Protein AF-A0A7I8VN99-F1 (afdb_monomer)

Organism: NCBI:txid2664684

InterPro domains:
  IPR000904 Sec7 domain [PF01369] (2-142)
  IPR000904 Sec7 domain [PS50190] (4-142)
  IPR000904 Sec7 domain [SM00222] (1-144)
  IPR000904 Sec7 domain [cd00171] (2-144)
  IPR001849 Pleckstrin homology domain [PF00169] (162-279)
  IPR001849 Pleckstrin homology domain [PS50003] (160-280)
  IPR001849 Pleckstrin homology domain [SM00233] (161-282)
  IPR011993 PH-like domain superfamily [G3DSA:2.30.29.30] (159-282)
  IPR023394 Sec7, C-terminal domain superfamily [G3DSA:1.10.1000.11] (35-158)
  IPR035999 Sec7 domain superfamily [SSF48425] (2-150)

Radius of gyration: 20.28 Å; Cα contacts (8 Å, |Δi|>4): 430; chains: 1; bounding box: 57×41×60 Å

Mean predicted aligned error: 14.27 Å

Sequence (297 aa):
MTGGLNKTQIGKYLGENNDYNRQVLRCFIDAQPIQRLNILQALRQFLYSFRIPGESQVIGRIVEMFAKRYNEVNPTALTNDALFMLCFSFIMLNTDLHNPSVKEKMTFGQYKRVVMEMVKKESSLVNVEDSLPFYYETLKNEPLELDSDDADDLNMTFFEAEKEGWMLKQGGNLKTWKRRWFVLANSCLFYFQYSTDKEPKGIIPLGENLSVRQCDASLEKYGQYTFEIYQSHNRSRSIKACKKTSDGSVHIGRHEVYKLCASSEEERDDWMDKISKIIQLVRKDFISALTPQTEVH

Secondary structure (DSSP, 8-state):
--TT--HHHHHHHHT--SHHHHHHHHHHHHTS--TTS-HHHHHHHHHHTSPPPS-HHHHHHHHHHHHHHHHHHS--SS-HHHHHHHHHHHHHHHHHHH-TT--SPPPHHHHHHHHHHHSTT-TTTHHHHHHHHHHHHHHHHS------TTHHHHHHHTT--SEEEEEEEE-SSS--EEEEEEEEETTEEEEESSTT-SS-SEEEE--TTEEEEEPPGGG-TTGGGEEEEEE-SSS-SSB--EEE-TTS-EEE--BSSEEEE-SSHHHHHHHHHHHHHHHHHHHHHHHHHHS------

Solvent-accessible surface area (backbone atoms only — not comparable to full-atom values): 16616 Å² total; per-residue (Å²): 136,67,90,87,65,59,35,59,59,50,16,50,51,49,47,40,88,52,74,66,31,47,52,48,38,50,55,56,56,70,70,48,93,44,64,89,48,56,72,69,59,30,47,49,60,58,45,63,72,32,14,74,52,58,53,53,73,41,43,50,54,56,47,44,53,47,24,44,50,47,40,75,61,44,79,60,78,59,54,49,68,42,42,28,52,52,53,50,49,51,52,55,48,32,35,39,66,65,39,83,85,46,85,75,60,80,47,69,73,54,51,51,55,54,52,53,64,74,40,62,86,46,94,50,51,66,69,53,63,72,44,45,65,58,53,50,55,47,40,70,77,45,66,74,68,56,62,40,104,48,51,72,45,49,63,46,26,81,59,55,52,83,42,70,50,69,32,35,32,52,38,61,90,60,79,48,76,43,72,25,28,34,39,32,38,91,60,26,43,35,31,17,78,44,84,84,55,89,66,62,41,25,43,36,63,45,46,55,52,46,44,68,47,77,49,72,43,90,80,46,101,70,18,81,24,23,31,33,43,35,69,71,71,77,96,68,71,50,49,71,30,42,30,49,48,96,86,69,49,79,42,74,41,72,21,54,52,50,44,36,26,38,88,36,62,70,53,30,50,53,53,49,50,53,54,44,52,47,22,50,50,46,32,50,54,54,51,60,74,68,55,78,82,77,81,80,129

Foldseek 3Di:
DCVPDALAVVQVQCLDDDPVSVVVLLVLLVPQPQAPPDLVRSLLSSLVRHAHDLAQVSNLSSLLSNLVVNCVRPPDLADSQLSSLVSLLLLLLLLQLPPPVNPDHQDLVNSLVSSCLSRVVRPPCPVVSVCSVVSNVCCNVDPRPNDDVPPVSSSVSQQPFPDWDWKWWAAAPHRDIAIWIWTHGDQKIFTPNDPPDPDTQKIARLALQKAKDQDDQVPDPQRPLKMKIAGNDDDDQAGFMWGADPVRDIDTGRHNIIMMGDPDNVRSVSVRVVSRVSSVVNNVVVVVVVDDPPDDD

pLDDT: mean 77.3, std 16.62, range [33.81, 97.06]

Nearest PDB structures (foldseek):
  2r0d-assembly2_B  TM=5.307E-01  e=7.812E-28  Mus musculus
  2r09-assembly2_B  TM=5.407E-01  e=2.035E-27  Mus musculus
  6u3g-assembly1_A  TM=4.959E-01  e=3.284E-27  Homo sapiens
  6bbp-assembly1_A  TM=4.877E-01  e=7.690E-27  Mus musculus
  6bbq-assembly1_A  TM=4.877E-01  e=1.177E-26  Mus musculus

Structure (mmCIF, N/CA/C/O backbone):
data_AF-A0A7I8VN99-F1
#
_entry.id   AF-A0A7I8VN99-F1
#
loop_
_atom_site.group_PDB
_atom_site.id
_atom_site.type_symbol
_atom_site.label_atom_id
_atom_site.label_alt_id
_atom_site.label_comp_id
_atom_site.label_asym_id
_atom_site.label_entity_id
_atom_site.label_seq_id
_atom_site.pdbx_PDB_ins_code
_atom_site.Cartn_x
_atom_site.Cartn_y
_atom_site.Cartn_z
_atom_site.occupancy
_atom_site.B_iso_or_equiv
_atom_site.auth_seq_id
_atom_site.auth_comp_id
_atom_site.auth_asym_id
_atom_site.auth_atom_id
_atom_site.pdbx_PDB_model_num
ATOM 1 N N . MET A 1 1 ? -15.016 -14.259 22.126 1.00 45.38 1 MET A N 1
ATOM 2 C CA . MET A 1 1 ? -14.313 -15.376 22.795 1.00 45.38 1 MET A CA 1
ATOM 3 C C . MET A 1 1 ? -14.218 -16.541 21.820 1.00 45.38 1 MET A C 1
ATOM 5 O O . MET A 1 1 ? -15.213 -17.212 21.607 1.00 45.38 1 MET A O 1
ATOM 9 N N . THR A 1 2 ? -13.059 -16.764 21.202 1.00 52.19 2 THR A N 1
ATOM 10 C CA . THR A 1 2 ? -12.769 -17.936 20.349 1.00 52.19 2 THR A CA 1
ATOM 11 C C . THR A 1 2 ? -12.024 -19.017 21.140 1.00 52.19 2 THR A C 1
ATOM 13 O O . THR A 1 2 ? -11.133 -19.669 20.609 1.00 52.19 2 THR A O 1
ATOM 16 N N . GLY A 1 3 ? -12.333 -19.167 22.436 1.00 51.88 3 GLY A N 1
ATOM 17 C CA . GLY A 1 3 ? -11.555 -19.977 23.381 1.00 51.88 3 GLY A CA 1
ATOM 18 C C . GLY A 1 3 ? -11.397 -21.426 22.917 1.00 51.88 3 GLY A C 1
ATOM 19 O O . GLY A 1 3 ? -12.301 -22.228 23.119 1.00 51.88 3 GLY A O 1
ATOM 20 N N . GLY A 1 4 ? -10.260 -21.733 22.282 1.00 68.19 4 GLY A N 1
ATOM 21 C CA . GLY A 1 4 ? -9.907 -23.054 21.750 1.00 68.19 4 GLY A CA 1
ATOM 22 C C . GLY A 1 4 ? -9.704 -23.139 20.229 1.00 68.19 4 GLY A C 1
ATOM 23 O O . GLY A 1 4 ? -9.200 -24.153 19.756 1.00 68.19 4 GLY A O 1
ATOM 24 N N . LEU A 1 5 ? -10.050 -22.109 19.448 1.00 77.56 5 LEU A N 1
ATOM 25 C CA . LEU A 1 5 ? -9.859 -22.122 17.992 1.00 77.56 5 LEU A CA 1
ATOM 26 C C . LEU A 1 5 ? -8.447 -21.666 17.600 1.00 77.56 5 LEU A C 1
ATOM 28 O O . LEU A 1 5 ? -7.933 -20.665 18.100 1.00 77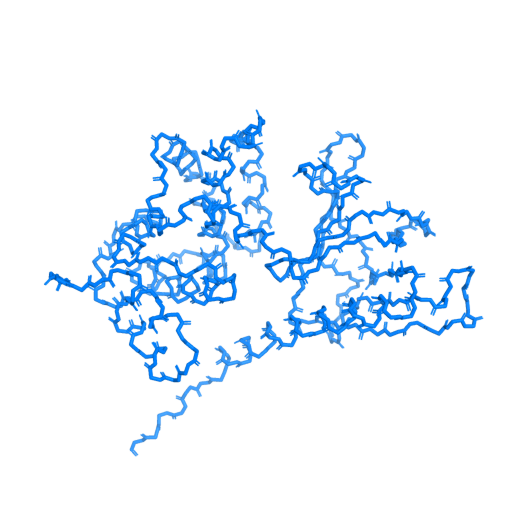.56 5 LEU A O 1
ATOM 32 N N . ASN A 1 6 ? -7.834 -22.388 16.661 1.00 83.31 6 ASN A N 1
ATOM 33 C CA . ASN A 1 6 ? -6.518 -22.053 16.128 1.00 83.31 6 ASN A CA 1
ATOM 34 C C . ASN A 1 6 ? -6.596 -20.748 15.310 1.00 83.31 6 ASN A C 1
ATOM 36 O O . ASN A 1 6 ? -7.252 -20.704 14.267 1.00 83.31 6 ASN A O 1
ATOM 40 N N . LYS A 1 7 ? -5.899 -19.696 15.765 1.00 83.69 7 LYS A N 1
ATOM 41 C CA . LYS A 1 7 ? -5.898 -18.371 15.120 1.00 83.69 7 LYS A CA 1
ATOM 42 C C . LYS A 1 7 ? -5.441 -18.415 13.649 1.00 83.69 7 LYS A C 1
ATOM 44 O O . LYS A 1 7 ? -5.933 -17.610 12.862 1.00 83.69 7 LYS A O 1
ATOM 49 N N . THR A 1 8 ? -4.550 -19.339 13.269 1.00 82.75 8 THR A N 1
ATOM 50 C CA . THR A 1 8 ? -4.079 -19.547 11.884 1.00 82.75 8 THR A CA 1
ATOM 51 C C . THR A 1 8 ? -5.203 -20.049 10.990 1.00 82.75 8 THR A C 1
ATOM 53 O O . THR A 1 8 ? -5.402 -19.541 9.891 1.00 82.75 8 THR A O 1
ATOM 56 N N . GLN A 1 9 ? -5.994 -21.004 11.479 1.00 85.94 9 GLN A N 1
ATOM 57 C CA . GLN A 1 9 ? -7.148 -21.524 10.741 1.00 85.94 9 GLN A CA 1
ATOM 58 C C . GLN A 1 9 ? -8.264 -20.482 10.618 1.00 85.94 9 GLN A C 1
ATOM 60 O O . GLN A 1 9 ? -8.869 -20.369 9.556 1.00 85.94 9 GLN A O 1
ATOM 65 N N . ILE A 1 10 ? -8.486 -19.673 11.664 1.00 89.06 10 ILE A N 1
ATOM 66 C CA . ILE A 1 10 ? -9.404 -18.525 11.589 1.00 89.06 10 ILE A CA 1
ATOM 67 C C . ILE A 1 10 ? -8.951 -17.576 10.475 1.00 89.06 10 ILE A C 1
ATOM 69 O O . ILE A 1 10 ? -9.750 -17.222 9.617 1.00 89.06 10 ILE A O 1
ATOM 73 N N . GLY A 1 11 ? -7.667 -17.215 10.457 1.00 87.25 11 GLY A N 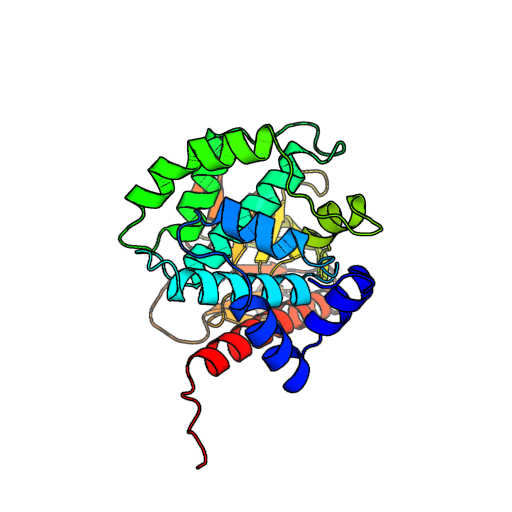1
ATOM 74 C CA . GLY A 1 11 ? -7.079 -16.358 9.433 1.00 87.25 11 GLY A CA 1
ATOM 75 C C . GLY A 1 11 ? -7.279 -16.867 8.015 1.00 87.25 11 GLY A C 1
ATOM 76 O O . GLY A 1 11 ? -7.815 -16.148 7.177 1.00 87.25 11 GLY A O 1
ATOM 77 N N . LYS A 1 12 ? -6.899 -18.126 7.765 1.00 86.75 12 LYS A N 1
ATOM 78 C CA . LYS A 1 12 ? -7.065 -18.778 6.458 1.00 86.75 12 LYS A CA 1
ATOM 79 C C . LYS A 1 12 ? -8.519 -18.759 6.001 1.00 86.75 12 LYS A C 1
ATOM 81 O O . LYS A 1 12 ? -8.793 -18.352 4.880 1.00 86.75 12 LYS A O 1
ATOM 86 N N . TYR A 1 13 ? -9.442 -19.121 6.889 1.00 91.81 13 TYR A N 1
ATOM 87 C CA . TYR A 1 13 ? -10.866 -19.155 6.577 1.00 91.81 13 TYR A CA 1
ATOM 88 C C . TYR A 1 13 ? -11.428 -17.758 6.279 1.00 91.81 13 TYR A C 1
ATOM 90 O O . TYR A 1 13 ? -12.070 -17.546 5.253 1.00 91.81 13 TYR A O 1
ATOM 98 N N . LEU A 1 14 ? -11.148 -16.772 7.134 1.00 90.50 14 LEU A N 1
ATOM 99 C CA . LEU A 1 14 ? -11.543 -15.378 6.902 1.00 90.50 14 LEU A CA 1
ATOM 100 C C . LEU A 1 14 ? -10.910 -14.796 5.626 1.00 90.50 14 LEU A C 1
ATOM 102 O O . LEU A 1 14 ? -11.469 -13.896 5.001 1.00 90.50 14 LEU A O 1
ATOM 106 N N . GLY A 1 15 ? -9.750 -15.325 5.244 1.00 85.06 15 GLY A N 1
ATOM 107 C CA . GLY A 1 15 ? -8.986 -14.968 4.064 1.00 85.06 15 GLY A CA 1
ATOM 108 C C . GLY A 1 15 ? -9.402 -15.664 2.767 1.00 85.06 15 GLY A C 1
ATOM 109 O O . GLY A 1 15 ? -8.753 -15.443 1.750 1.00 85.06 15 GLY A O 1
ATOM 110 N N . GLU A 1 16 ? -10.469 -16.460 2.726 1.00 87.06 16 GLU A N 1
ATOM 111 C CA . GLU A 1 16 ? -10.992 -16.986 1.458 1.00 87.06 16 GLU A CA 1
ATOM 112 C C . GLU A 1 16 ? -11.846 -15.940 0.715 1.00 87.06 16 GLU A C 1
ATOM 114 O O . GLU A 1 16 ? -12.388 -15.008 1.309 1.00 87.06 16 GLU A O 1
ATOM 119 N N . ASN A 1 17 ? -11.968 -16.075 -0.611 1.00 82.69 17 ASN A N 1
ATOM 120 C CA . ASN A 1 17 ? -12.653 -15.085 -1.460 1.00 82.69 17 ASN A CA 1
ATOM 121 C C . ASN A 1 17 ? -14.061 -15.502 -1.924 1.00 82.69 17 ASN A C 1
ATOM 123 O O . ASN A 1 17 ? -14.652 -14.839 -2.776 1.00 82.69 17 ASN A O 1
ATOM 127 N N . ASN A 1 18 ? -14.600 -16.614 -1.423 1.00 91.19 18 ASN A N 1
ATOM 128 C CA . ASN A 1 18 ? -15.971 -16.995 -1.754 1.00 91.19 18 ASN A CA 1
ATOM 129 C C . ASN A 1 18 ? -16.985 -16.117 -0.982 1.00 91.19 18 ASN A C 1
ATOM 131 O O . ASN A 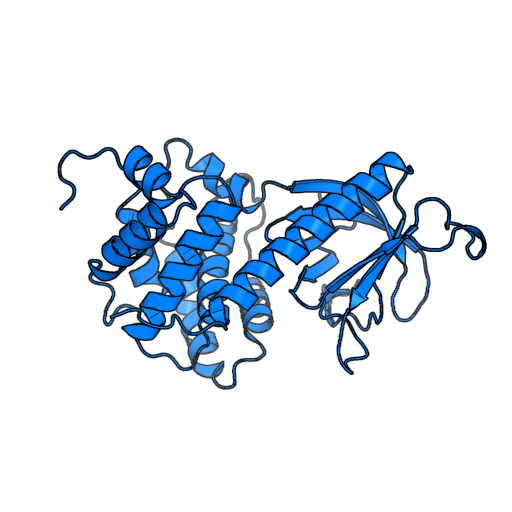1 18 ? -16.649 -15.481 0.020 1.00 91.19 18 ASN A O 1
ATOM 135 N N . ASP A 1 19 ? -18.229 -16.061 -1.460 1.00 90.06 19 ASP A N 1
ATOM 136 C CA . ASP A 1 19 ? -19.261 -15.168 -0.911 1.00 90.06 19 ASP A CA 1
ATOM 137 C C . ASP A 1 19 ? -19.553 -15.414 0.570 1.00 90.06 19 ASP A C 1
ATOM 139 O O . ASP A 1 19 ? -19.700 -14.462 1.341 1.00 90.06 19 ASP A O 1
ATOM 143 N N . TYR A 1 20 ? -19.578 -16.683 0.980 1.00 93.44 20 TYR A N 1
ATOM 144 C CA . TYR A 1 20 ? -19.862 -17.061 2.357 1.00 93.44 20 TYR A CA 1
ATOM 145 C C . TYR A 1 20 ? -18.753 -16.592 3.303 1.00 93.44 20 TYR A C 1
ATOM 147 O O . TYR A 1 20 ? -19.031 -15.929 4.300 1.00 93.44 20 TYR A O 1
ATOM 155 N N . ASN A 1 21 ? -17.486 -16.836 2.963 1.00 92.69 21 ASN A N 1
ATOM 156 C CA . ASN A 1 21 ? -16.346 -16.418 3.779 1.00 92.69 21 ASN A CA 1
ATOM 157 C C . ASN A 1 21 ? -16.244 -14.890 3.882 1.00 92.69 21 ASN A C 1
ATOM 159 O O . ASN A 1 21 ? -15.965 -14.369 4.963 1.00 92.69 21 ASN A O 1
ATOM 163 N N . ARG A 1 22 ? -16.568 -14.154 2.810 1.00 87.94 22 ARG A N 1
ATOM 164 C CA . ARG A 1 22 ? -16.672 -12.684 2.859 1.00 87.94 22 ARG A CA 1
ATOM 165 C C . ARG A 1 22 ? -17.774 -12.216 3.810 1.00 87.94 22 ARG A C 1
ATOM 167 O O . ARG A 1 22 ? -17.569 -11.266 4.565 1.00 87.94 22 ARG A O 1
ATOM 174 N N . GLN A 1 23 ? -18.924 -12.887 3.818 1.00 92.69 23 GLN A N 1
ATOM 175 C CA . GLN A 1 23 ? -19.997 -12.587 4.766 1.00 92.69 23 GLN A CA 1
ATOM 176 C C . GLN A 1 23 ? -19.580 -12.897 6.209 1.00 92.69 23 GLN A C 1
ATOM 178 O O . GLN A 1 23 ? -19.819 -12.081 7.100 1.00 92.69 23 GLN A O 1
ATOM 183 N N . VAL A 1 24 ? -18.892 -14.019 6.440 1.00 94.75 24 VAL A N 1
ATOM 184 C CA . VAL A 1 24 ? -18.353 -14.369 7.761 1.00 94.75 24 VAL A CA 1
ATOM 185 C C . VAL A 1 24 ? -17.328 -13.333 8.224 1.00 94.75 24 VAL A C 1
ATOM 187 O O . VAL A 1 24 ? -17.416 -12.885 9.363 1.00 94.75 24 VAL A O 1
ATOM 190 N N . LEU A 1 25 ? -16.410 -12.891 7.357 1.00 92.62 25 LEU A N 1
ATOM 191 C CA . LEU A 1 25 ? -15.452 -11.825 7.670 1.00 92.62 25 LEU A CA 1
ATOM 192 C C . LEU A 1 25 ? -16.157 -10.524 8.053 1.00 92.62 25 LEU A C 1
ATOM 194 O O . LEU A 1 25 ? -15.776 -9.891 9.037 1.00 92.62 25 LEU A O 1
ATOM 198 N N . ARG A 1 26 ? -17.229 -10.157 7.344 1.00 90.88 26 ARG A N 1
ATOM 199 C CA . ARG A 1 26 ? -18.043 -8.991 7.702 1.00 90.88 26 ARG A CA 1
ATOM 200 C C . ARG A 1 26 ? -18.641 -9.133 9.103 1.00 90.88 26 ARG A C 1
ATOM 202 O O . ARG A 1 26 ? -18.407 -8.270 9.941 1.00 90.88 26 ARG A O 1
ATOM 209 N N . CYS A 1 27 ? -19.330 -10.239 9.388 1.00 93.44 27 CYS A N 1
ATOM 210 C CA . CYS A 1 27 ? -19.911 -10.485 10.711 1.00 93.44 27 CYS A CA 1
ATOM 211 C C . CYS A 1 27 ? -18.845 -10.557 11.819 1.00 93.44 27 CYS A C 1
ATOM 213 O O . CYS A 1 27 ? -19.072 -10.098 12.938 1.00 93.44 27 CYS A O 1
ATOM 215 N N . PHE A 1 28 ? -17.672 -11.114 11.512 1.00 93.56 28 PHE A N 1
ATOM 216 C CA . PHE A 1 28 ? -16.546 -11.196 12.436 1.00 93.56 28 PHE A CA 1
ATOM 217 C C . PHE A 1 28 ? -16.015 -9.809 12.807 1.00 93.56 28 PHE A C 1
ATOM 219 O O . PHE A 1 28 ? -15.766 -9.550 13.985 1.00 93.56 28 PHE A O 1
ATOM 226 N N . ILE A 1 29 ? -15.870 -8.925 11.815 1.00 92.88 29 ILE A N 1
ATOM 227 C CA . ILE A 1 29 ? -15.483 -7.522 11.986 1.00 92.88 29 ILE A CA 1
ATOM 228 C C . ILE A 1 29 ? -16.568 -6.746 12.755 1.00 92.88 29 ILE A C 1
ATOM 230 O O . ILE A 1 29 ? -16.246 -5.979 13.663 1.00 92.88 29 ILE A O 1
ATOM 234 N N . ASP A 1 30 ? -17.848 -6.973 12.450 1.00 92.00 30 ASP A N 1
ATOM 235 C CA . ASP A 1 30 ? -18.979 -6.311 13.115 1.00 92.00 30 ASP A CA 1
ATOM 236 C C . ASP A 1 30 ? -19.047 -6.604 14.618 1.00 92.00 30 ASP A C 1
ATOM 238 O O . ASP A 1 30 ? -19.475 -5.745 15.391 1.00 92.00 30 ASP A O 1
ATOM 242 N N . ALA A 1 31 ? -18.593 -7.790 15.028 1.00 92.44 31 ALA A N 1
ATOM 243 C CA . ALA A 1 31 ? -18.538 -8.216 16.422 1.00 92.44 31 ALA A CA 1
ATOM 244 C C . ALA A 1 31 ? -17.347 -7.633 17.209 1.00 92.44 31 ALA A C 1
ATOM 246 O O . ALA A 1 31 ? -17.265 -7.836 18.424 1.00 92.44 31 ALA A O 1
ATOM 247 N N . GLN A 1 32 ? -16.412 -6.932 16.556 1.00 90.38 32 GLN A N 1
ATOM 248 C CA . GLN A 1 32 ? -15.242 -6.369 17.229 1.00 90.38 32 GLN A CA 1
ATOM 249 C C . GLN A 1 32 ? -15.591 -5.066 17.964 1.00 90.38 32 GLN A C 1
ATOM 251 O O . GLN A 1 32 ? -16.172 -4.157 17.364 1.00 90.38 32 GLN A O 1
ATOM 256 N N . PRO A 1 33 ? -15.186 -4.898 19.238 1.00 92.56 33 PRO A N 1
ATOM 257 C CA . PRO A 1 33 ? -15.451 -3.672 19.986 1.00 92.56 33 PRO A CA 1
ATOM 258 C C . PRO A 1 33 ? -14.460 -2.557 19.610 1.00 92.56 33 PRO A C 1
ATOM 260 O O . PRO A 1 33 ? -13.602 -2.187 20.403 1.00 92.56 33 PRO A O 1
ATOM 263 N N . ILE A 1 34 ? -14.554 -2.040 18.381 1.00 93.56 34 ILE A N 1
ATOM 264 C CA . ILE A 1 34 ? -13.628 -1.032 17.817 1.00 93.56 34 ILE A CA 1
ATOM 265 C C . ILE A 1 34 ? -14.168 0.408 17.844 1.00 93.56 34 ILE A C 1
ATOM 267 O O . ILE A 1 34 ? -13.529 1.333 17.340 1.00 93.56 34 ILE A O 1
ATOM 271 N N . GLN A 1 35 ? -15.359 0.612 18.405 1.00 93.06 35 GLN A N 1
ATOM 272 C CA . GLN A 1 35 ? -15.967 1.933 18.564 1.00 93.06 35 GLN A CA 1
ATOM 273 C C . GLN A 1 35 ? -15.174 2.795 19.550 1.00 93.06 35 GLN A C 1
ATOM 275 O O . GLN A 1 35 ? -14.730 2.312 20.589 1.00 93.06 35 GLN A O 1
ATOM 280 N N . ARG A 1 36 ? -15.063 4.093 19.251 1.00 89.75 36 ARG A N 1
ATOM 281 C CA . ARG A 1 36 ? -14.354 5.125 20.032 1.00 89.75 36 ARG A CA 1
ATOM 282 C C . ARG A 1 36 ? -12.846 4.905 20.183 1.00 89.75 36 ARG A C 1
ATOM 284 O O . ARG A 1 36 ? -12.194 5.682 20.876 1.00 89.75 36 ARG A O 1
ATOM 291 N N . LEU A 1 37 ? -12.294 3.882 19.541 1.00 93.44 37 LEU A N 1
ATOM 292 C CA . LEU A 1 37 ? -10.855 3.686 19.431 1.00 93.44 37 LEU A CA 1
ATOM 293 C C . LEU A 1 37 ? -10.319 4.521 18.274 1.00 93.44 37 LEU A C 1
ATOM 295 O O . LEU A 1 37 ? -11.009 4.710 17.272 1.00 93.44 37 LEU A O 1
ATOM 299 N N . ASN A 1 38 ? -9.071 4.978 18.379 1.00 93.31 38 ASN A N 1
ATOM 300 C CA . ASN A 1 38 ? -8.394 5.480 17.188 1.00 93.31 38 ASN A CA 1
ATOM 301 C C . ASN A 1 38 ? -8.068 4.318 16.233 1.00 93.31 38 ASN A C 1
ATOM 303 O O . ASN A 1 38 ? -8.006 3.158 16.643 1.00 93.31 38 ASN A O 1
ATOM 307 N N . ILE A 1 39 ? -7.832 4.628 14.959 1.00 94.38 39 ILE A N 1
ATOM 308 C CA . ILE A 1 39 ? -7.674 3.615 13.909 1.00 94.38 39 ILE A CA 1
ATOM 309 C C . ILE A 1 39 ? -6.531 2.632 14.183 1.00 94.38 39 ILE A C 1
ATOM 311 O O . ILE A 1 39 ? -6.684 1.445 13.913 1.00 94.38 39 ILE A O 1
ATOM 315 N N . LEU A 1 40 ? -5.425 3.082 14.784 1.00 94.19 40 LEU A N 1
ATOM 316 C CA . LEU A 1 40 ? -4.307 2.208 15.135 1.00 94.19 40 LEU A CA 1
ATOM 317 C C . LEU A 1 40 ? -4.689 1.235 16.263 1.00 94.19 40 LEU A C 1
ATOM 319 O O . LEU A 1 40 ? -4.393 0.046 16.177 1.00 94.19 40 LEU A O 1
ATOM 323 N N . GLN A 1 41 ? -5.379 1.718 17.299 1.00 93.19 41 GLN A N 1
ATOM 324 C CA . GLN A 1 41 ? -5.888 0.876 18.391 1.00 93.19 41 GLN A CA 1
ATOM 325 C C . GLN A 1 41 ? -6.915 -0.144 17.888 1.00 93.19 41 GLN A C 1
ATOM 327 O O . GLN A 1 41 ? -6.827 -1.326 18.217 1.00 93.19 41 GLN A O 1
ATOM 332 N N . ALA A 1 42 ? -7.861 0.305 17.061 1.00 94.75 42 ALA A N 1
ATOM 333 C CA . ALA A 1 42 ? -8.860 -0.555 16.442 1.00 94.75 42 ALA A CA 1
ATOM 334 C C . ALA A 1 42 ? -8.211 -1.631 15.562 1.00 94.75 42 ALA A C 1
ATOM 336 O O . ALA A 1 42 ? -8.604 -2.795 15.641 1.00 94.75 42 ALA A O 1
ATOM 337 N N . LEU A 1 43 ? -7.197 -1.257 14.770 1.00 92.50 43 LEU A N 1
ATOM 338 C CA . LEU A 1 43 ? -6.465 -2.186 13.917 1.00 92.50 43 LEU A CA 1
ATOM 339 C 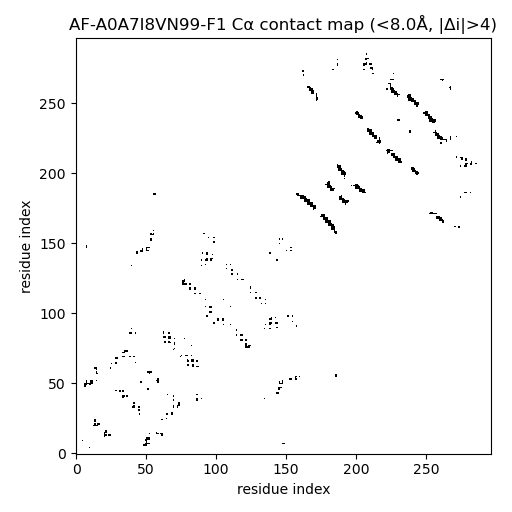C . LEU A 1 43 ? -5.751 -3.236 14.767 1.00 92.50 43 LEU A C 1
ATOM 341 O O . LEU A 1 43 ? -5.946 -4.421 14.538 1.00 92.50 43 LEU A O 1
ATOM 345 N N . ARG A 1 44 ? -5.002 -2.832 15.800 1.00 90.25 44 ARG A N 1
ATOM 346 C CA . ARG A 1 44 ? -4.345 -3.779 16.720 1.00 90.25 44 ARG A CA 1
ATOM 347 C C . ARG A 1 44 ? -5.322 -4.781 17.314 1.00 90.25 44 ARG A C 1
ATOM 349 O O . ARG A 1 44 ? -5.074 -5.979 17.278 1.00 90.25 44 ARG A O 1
ATOM 356 N N . GLN A 1 45 ? -6.449 -4.298 17.826 1.00 89.44 45 GLN A N 1
ATOM 357 C CA . GLN A 1 45 ? -7.448 -5.165 18.438 1.00 89.44 45 GLN A CA 1
ATOM 358 C C . GLN A 1 45 ? -8.057 -6.150 17.432 1.00 89.44 45 GLN A C 1
ATOM 360 O O . GLN A 1 45 ? -8.275 -7.321 17.750 1.00 89.44 45 GLN A O 1
ATOM 365 N N . PHE A 1 46 ? -8.309 -5.685 16.209 1.00 90.19 46 PHE A N 1
ATOM 366 C CA . PHE A 1 46 ? -8.795 -6.532 15.133 1.00 90.19 46 PHE A CA 1
ATOM 367 C C . PHE A 1 46 ? -7.774 -7.619 14.771 1.00 90.19 46 PHE A C 1
ATOM 369 O O . PHE A 1 46 ? -8.118 -8.802 14.767 1.00 90.19 46 PHE A O 1
ATOM 376 N N . LEU A 1 47 ? -6.516 -7.231 14.550 1.00 85.81 47 LEU A N 1
ATOM 377 C CA . LEU A 1 47 ? -5.441 -8.140 14.154 1.00 85.81 47 LEU A CA 1
ATOM 378 C C . LEU A 1 47 ? -5.039 -9.113 15.265 1.00 85.81 47 LEU A C 1
ATOM 380 O O . LEU A 1 47 ? -4.652 -10.235 14.973 1.00 85.81 47 LEU A O 1
ATOM 384 N N . TYR A 1 48 ? -5.234 -8.758 16.536 1.00 84.75 48 TYR A N 1
ATOM 385 C CA . TYR A 1 48 ? -4.993 -9.671 17.655 1.00 84.75 48 TYR A CA 1
ATOM 386 C C . TYR A 1 48 ? -5.923 -10.900 17.648 1.00 84.75 48 TYR A C 1
ATOM 388 O O . TYR A 1 48 ? -5.613 -11.948 18.231 1.00 84.75 48 TYR A O 1
ATOM 396 N N . SER A 1 49 ? -7.088 -10.796 17.003 1.00 84.81 49 SER A N 1
ATOM 397 C CA . SER A 1 49 ? -8.143 -11.812 17.083 1.00 84.81 49 SER A CA 1
ATOM 398 C C . SER A 1 49 ? -7.903 -13.045 16.198 1.00 84.81 49 SER A C 1
ATOM 400 O O . SER A 1 49 ? -8.548 -14.074 16.413 1.00 84.81 49 SER A O 1
ATOM 402 N N . PHE A 1 50 ? -6.983 -12.982 15.232 1.00 85.56 50 PHE A N 1
ATOM 403 C CA . PHE A 1 50 ? -6.658 -14.067 14.296 1.00 85.56 50 PHE A CA 1
ATOM 404 C C . PHE A 1 50 ? -5.222 -13.914 13.764 1.00 85.56 50 PHE A C 1
ATOM 406 O O . PHE A 1 50 ? -4.563 -12.924 14.045 1.00 85.56 50 PHE A O 1
ATOM 413 N N . ARG A 1 51 ? -4.703 -14.896 13.019 1.00 79.56 51 ARG A N 1
ATOM 414 C CA . ARG A 1 51 ? -3.433 -14.733 12.291 1.00 79.56 51 ARG A CA 1
ATOM 415 C C . ARG A 1 51 ? -3.725 -14.179 10.909 1.00 79.56 51 ARG A C 1
ATOM 417 O O . ARG A 1 51 ? -4.502 -14.794 10.188 1.00 79.56 51 ARG A O 1
ATOM 424 N N . ILE A 1 52 ? -3.121 -13.062 10.521 1.00 74.31 52 ILE A N 1
ATOM 425 C CA . ILE A 1 52 ? -3.244 -12.602 9.135 1.00 74.31 52 ILE A CA 1
ATOM 426 C C . ILE A 1 52 ? -2.595 -13.642 8.193 1.00 74.31 52 ILE A C 1
ATOM 428 O O . ILE A 1 52 ? -1.493 -14.102 8.488 1.00 74.31 52 ILE A O 1
ATOM 432 N N . PRO A 1 53 ? -3.254 -14.023 7.083 1.00 73.19 53 PRO A N 1
ATOM 433 C CA . PRO A 1 53 ? -2.629 -14.795 6.005 1.00 73.19 53 PRO A CA 1
ATOM 434 C C . PRO A 1 53 ? -1.524 -13.994 5.304 1.00 73.19 53 PRO A C 1
ATOM 436 O O . PRO A 1 53 ? -1.671 -12.787 5.144 1.00 73.19 53 PRO A O 1
ATOM 439 N N . GLY A 1 54 ? -0.440 -14.642 4.874 1.00 61.03 54 GLY A N 1
ATOM 440 C CA . GLY A 1 54 ? 0.689 -13.950 4.237 1.00 61.03 54 GLY A CA 1
ATOM 441 C C . GLY A 1 54 ? 0.353 -13.369 2.859 1.00 61.03 54 GLY A C 1
ATOM 442 O O . GLY A 1 54 ? 0.909 -12.355 2.457 1.00 61.03 54 GLY A O 1
ATOM 443 N N . GLU A 1 55 ? -0.598 -13.950 2.130 1.00 63.34 55 GLU A N 1
ATOM 444 C CA . GLU A 1 55 ? -0.869 -13.575 0.745 1.00 63.34 55 GLU A CA 1
ATOM 445 C C . GLU A 1 55 ? -1.335 -12.112 0.630 1.00 63.34 55 GLU A C 1
ATOM 447 O O . GLU A 1 55 ? -2.415 -11.746 1.100 1.00 63.34 55 GLU A O 1
ATOM 452 N N . SER A 1 56 ? -0.559 -11.269 -0.059 1.00 59.94 56 SER A N 1
ATOM 453 C CA . SER A 1 56 ? -0.781 -9.813 -0.150 1.00 59.94 56 SER A CA 1
ATOM 454 C C . SER A 1 56 ? -2.210 -9.420 -0.564 1.00 59.94 56 SER A C 1
ATOM 456 O O . SER A 1 56 ? -2.800 -8.491 -0.005 1.00 59.94 56 SER A O 1
ATOM 458 N N . GLN A 1 57 ? -2.814 -10.172 -1.490 1.00 60.44 57 GLN A N 1
ATOM 459 C CA . GLN A 1 57 ? -4.201 -9.980 -1.933 1.00 60.44 57 GLN A CA 1
ATOM 460 C C . GLN A 1 57 ? -5.227 -10.251 -0.820 1.00 60.44 57 GLN A C 1
ATOM 462 O O . GLN A 1 57 ? -6.255 -9.578 -0.727 1.00 60.44 57 GLN A O 1
ATOM 467 N N . VAL A 1 58 ? -4.960 -11.238 0.036 1.00 75.06 58 VAL A N 1
ATOM 468 C CA . VAL A 1 58 ? -5.825 -11.605 1.162 1.00 75.06 58 VAL A CA 1
ATOM 469 C C . VAL A 1 58 ? -5.741 -10.550 2.257 1.00 75.06 58 VAL A C 1
ATOM 471 O O . VAL A 1 58 ? -6.772 -10.103 2.764 1.00 75.06 58 VAL A O 1
ATOM 474 N N . ILE A 1 59 ? -4.526 -10.094 2.563 1.00 74.88 59 ILE A N 1
ATOM 475 C CA . ILE A 1 59 ? -4.290 -8.999 3.501 1.00 74.88 59 ILE A CA 1
ATOM 476 C C . ILE A 1 59 ? -5.034 -7.738 3.060 1.00 74.88 59 ILE A C 1
ATOM 478 O O . ILE A 1 59 ? -5.754 -7.141 3.863 1.00 74.88 59 ILE A O 1
ATOM 482 N N . GLY A 1 60 ? -4.894 -7.359 1.784 1.00 75.12 60 GLY A N 1
ATOM 483 C CA . GLY A 1 60 ? -5.590 -6.214 1.198 1.00 75.12 60 GLY A CA 1
ATOM 484 C C . GLY A 1 60 ? -7.089 -6.261 1.470 1.00 75.12 60 GLY A C 1
ATOM 485 O O . GLY A 1 60 ? -7.627 -5.338 2.076 1.00 75.12 60 GLY A O 1
ATOM 486 N N . ARG A 1 61 ? -7.746 -7.379 1.146 1.00 82.31 61 ARG A N 1
ATOM 487 C CA . ARG A 1 61 ? -9.189 -7.546 1.378 1.00 82.31 61 ARG A CA 1
ATOM 488 C C . ARG A 1 61 ? -9.575 -7.428 2.856 1.00 82.31 61 ARG A C 1
ATOM 490 O O . ARG A 1 61 ? -10.574 -6.790 3.185 1.00 82.31 61 ARG A O 1
ATOM 497 N N . ILE A 1 62 ? -8.797 -8.033 3.754 1.00 86.69 62 ILE A N 1
ATOM 498 C CA . ILE A 1 62 ? -9.056 -7.986 5.201 1.00 86.69 62 ILE A CA 1
ATOM 499 C C . ILE A 1 62 ? -8.952 -6.547 5.728 1.00 86.69 62 ILE A C 1
ATOM 501 O O . ILE A 1 62 ? -9.840 -6.084 6.449 1.00 86.69 62 ILE A O 1
ATOM 505 N N . VAL A 1 63 ? -7.895 -5.824 5.348 1.00 87.19 63 VAL A N 1
ATOM 506 C CA . VAL A 1 63 ? -7.658 -4.439 5.779 1.00 87.19 63 VAL A CA 1
ATOM 507 C C . VAL A 1 63 ? -8.678 -3.479 5.163 1.00 87.19 63 VAL A C 1
ATOM 509 O O . VAL A 1 63 ? -9.133 -2.561 5.841 1.00 87.19 63 VAL A O 1
ATOM 512 N N . GLU A 1 64 ? -9.094 -3.698 3.915 1.00 86.06 64 GLU A N 1
ATOM 513 C CA . GLU A 1 64 ? -10.133 -2.905 3.248 1.00 86.06 64 GLU A CA 1
ATOM 514 C C . GLU A 1 64 ? -11.487 -3.036 3.951 1.00 86.06 64 GLU A C 1
ATOM 516 O O . GLU A 1 64 ? -12.131 -2.032 4.272 1.00 86.06 64 GLU A O 1
ATOM 521 N N . MET A 1 65 ? -11.894 -4.265 4.277 1.00 89.75 65 MET A N 1
ATOM 522 C CA . MET A 1 65 ? -13.125 -4.500 5.030 1.00 89.75 65 MET A CA 1
ATOM 523 C C . MET A 1 65 ? -13.063 -3.888 6.433 1.00 89.75 65 MET A C 1
ATOM 525 O O . MET A 1 65 ? -14.046 -3.295 6.886 1.00 89.75 65 MET A O 1
ATOM 529 N N . PHE A 1 66 ? -11.908 -3.973 7.100 1.00 93.94 66 PHE A N 1
ATOM 530 C CA . PHE A 1 66 ? -11.685 -3.296 8.374 1.00 93.94 66 PHE A CA 1
ATOM 531 C C . PHE A 1 66 ? -11.814 -1.773 8.242 1.00 93.94 66 PHE A C 1
ATOM 533 O O . PHE A 1 66 ? -12.534 -1.160 9.028 1.00 93.94 66 PHE A O 1
ATOM 540 N N . ALA A 1 67 ? -11.166 -1.160 7.248 1.00 92.06 67 ALA A N 1
ATOM 541 C CA . ALA A 1 67 ? -11.186 0.287 7.041 1.00 92.06 67 ALA A CA 1
ATOM 542 C C . ALA A 1 67 ? -12.611 0.801 6.795 1.00 92.06 67 ALA A C 1
ATOM 544 O O . ALA A 1 67 ? -13.031 1.786 7.410 1.00 92.06 67 ALA A O 1
ATOM 545 N N . LYS A 1 68 ? -13.383 0.085 5.966 1.00 92.25 68 LYS A N 1
ATOM 546 C CA . LYS A 1 68 ? -14.801 0.376 5.737 1.00 92.25 68 LYS A CA 1
ATOM 547 C C . LYS A 1 68 ? -15.598 0.314 7.038 1.00 92.25 68 LYS A C 1
ATOM 549 O O . LYS A 1 68 ? -16.288 1.276 7.371 1.00 92.25 68 LYS A O 1
ATOM 554 N N . ARG A 1 69 ? -15.471 -0.776 7.803 1.00 94.50 69 ARG A N 1
ATOM 555 C CA . ARG A 1 69 ? -16.181 -0.906 9.081 1.00 94.50 69 ARG A CA 1
ATOM 556 C C . ARG A 1 69 ? -15.789 0.191 10.060 1.00 94.50 69 ARG A C 1
ATOM 558 O O . ARG A 1 69 ? -16.655 0.753 10.725 1.00 94.50 69 ARG A O 1
ATOM 565 N N . TYR A 1 70 ? -14.495 0.473 10.176 1.00 95.50 70 TYR A N 1
ATOM 566 C CA . TYR A 1 70 ? -13.990 1.489 11.085 1.00 95.50 70 TYR A CA 1
ATOM 567 C C . TYR A 1 70 ? -14.658 2.837 10.803 1.00 95.50 70 TYR A C 1
ATOM 569 O O . TYR A 1 70 ? -15.109 3.480 11.745 1.00 95.50 70 TYR A O 1
ATOM 577 N N . ASN A 1 71 ? -14.809 3.221 9.532 1.00 93.06 71 ASN A N 1
ATOM 578 C CA . ASN A 1 71 ? -15.488 4.464 9.165 1.00 93.06 71 ASN A CA 1
ATOM 579 C C . ASN A 1 71 ? -16.990 4.457 9.499 1.00 93.06 71 ASN A C 1
ATOM 581 O O . ASN A 1 71 ? -17.532 5.479 9.908 1.00 93.06 71 ASN A O 1
ATOM 585 N N . GLU A 1 72 ? -17.669 3.313 9.357 1.00 93.25 72 GLU A N 1
ATOM 586 C CA . GLU A 1 72 ? -19.094 3.175 9.706 1.00 93.25 72 GLU A CA 1
ATOM 587 C C . GLU A 1 72 ? -19.352 3.391 11.205 1.00 93.25 72 GLU A C 1
ATOM 589 O O . GLU A 1 72 ? -20.374 3.963 11.584 1.00 93.25 72 GLU A O 1
ATOM 594 N N . VAL A 1 73 ? -18.442 2.924 12.067 1.00 94.50 73 VAL A N 1
ATOM 595 C CA . VAL A 1 73 ? -18.623 2.957 13.532 1.00 94.50 73 VAL A CA 1
ATOM 596 C C . VAL A 1 73 ? -17.856 4.073 14.234 1.00 94.50 73 VAL A C 1
ATOM 598 O O . VAL A 1 73 ? -18.176 4.410 15.374 1.00 94.50 73 VAL A O 1
ATOM 601 N N . ASN A 1 74 ? -16.874 4.661 13.554 1.00 91.00 74 ASN A N 1
ATOM 602 C CA . ASN A 1 74 ? -16.122 5.838 13.967 1.00 91.00 74 ASN A CA 1
ATOM 603 C C . ASN A 1 74 ? -16.105 6.834 12.798 1.00 91.00 74 ASN A C 1
ATOM 605 O O . ASN A 1 74 ? -15.077 6.941 12.131 1.00 91.00 74 ASN A O 1
ATOM 609 N N . PRO A 1 75 ? -17.216 7.546 12.520 1.00 83.88 75 PRO A N 1
ATOM 610 C CA . PRO A 1 75 ? -17.289 8.460 11.387 1.00 83.88 75 PRO A CA 1
ATOM 611 C C . PRO A 1 75 ? -16.112 9.433 11.376 1.00 83.88 75 PRO A C 1
ATOM 613 O O . PRO A 1 75 ? -15.937 10.236 12.297 1.00 83.88 75 PRO A O 1
ATOM 616 N N . THR A 1 76 ? -15.288 9.336 10.335 1.00 82.50 76 THR A N 1
ATOM 617 C CA . THR A 1 76 ? -14.146 10.224 10.121 1.00 82.50 76 THR A CA 1
ATOM 618 C C . THR A 1 76 ? -14.402 11.136 8.930 1.00 82.50 76 THR A C 1
ATOM 620 O O . THR A 1 76 ? -15.325 10.933 8.146 1.00 82.50 76 THR A O 1
ATOM 623 N N . ALA A 1 77 ? -13.556 12.149 8.769 1.00 82.25 77 ALA A N 1
ATOM 624 C CA . ALA A 1 77 ? -13.567 12.982 7.573 1.00 82.25 77 ALA A CA 1
ATOM 625 C C . ALA A 1 77 ? -12.774 12.368 6.397 1.00 82.25 77 ALA A C 1
ATOM 627 O O . ALA A 1 77 ? -12.575 13.037 5.388 1.00 82.25 77 ALA A O 1
ATOM 628 N N . LEU A 1 78 ? -12.289 11.129 6.544 1.00 83.69 78 LEU A N 1
ATOM 629 C CA . LEU A 1 78 ? -11.528 10.404 5.530 1.00 83.69 78 LEU A CA 1
ATOM 630 C C . LEU A 1 78 ? -12.429 9.440 4.757 1.00 83.69 78 LEU A C 1
ATOM 632 O O . LEU A 1 78 ? -13.321 8.798 5.322 1.00 83.69 78 LEU A O 1
ATOM 636 N N . THR A 1 79 ? -12.147 9.281 3.467 1.00 86.50 79 THR A N 1
ATOM 637 C CA . THR A 1 79 ? -12.691 8.174 2.673 1.00 86.50 79 THR A CA 1
ATOM 638 C C . THR A 1 79 ? -12.206 6.810 3.180 1.00 86.50 79 THR A C 1
ATOM 640 O O . THR A 1 79 ? -11.174 6.692 3.846 1.00 86.50 79 THR A O 1
ATOM 643 N N . ASN A 1 80 ? -12.938 5.751 2.821 1.00 86.75 80 ASN A N 1
ATOM 644 C CA . ASN A 1 80 ? -12.520 4.373 3.102 1.00 86.75 80 ASN A CA 1
ATOM 645 C C . ASN A 1 80 ? -11.140 4.076 2.495 1.00 86.75 80 ASN A C 1
ATOM 647 O O . ASN A 1 80 ? -10.307 3.476 3.168 1.00 86.75 80 ASN A O 1
ATOM 651 N N . ASP A 1 81 ? -10.870 4.576 1.286 1.00 80.44 81 ASP A N 1
ATOM 652 C CA . ASP A 1 81 ? -9.571 4.451 0.617 1.00 80.44 81 ASP A CA 1
ATOM 653 C C . ASP A 1 81 ? -8.456 5.108 1.438 1.00 80.44 81 ASP A C 1
ATOM 655 O O . ASP A 1 81 ? -7.392 4.526 1.635 1.00 80.44 81 ASP A O 1
ATOM 659 N N . ALA A 1 82 ? -8.686 6.310 1.972 1.00 84.56 82 ALA A N 1
ATOM 660 C CA . ALA A 1 82 ? -7.695 6.990 2.798 1.00 84.56 82 ALA A CA 1
ATOM 661 C C . ALA A 1 82 ? -7.439 6.263 4.130 1.00 84.56 82 ALA A C 1
ATOM 663 O O . ALA A 1 82 ? -6.288 6.162 4.560 1.00 84.56 82 ALA A O 1
ATOM 664 N N . LEU A 1 83 ? -8.481 5.714 4.764 1.00 89.50 83 LEU A N 1
ATOM 665 C CA . LEU A 1 83 ? -8.349 4.888 5.973 1.00 89.50 83 LEU A CA 1
ATOM 666 C C . LEU A 1 83 ? -7.600 3.581 5.694 1.00 89.50 83 LEU A C 1
ATOM 668 O O . LEU A 1 83 ? -6.750 3.178 6.487 1.00 89.50 83 LEU A O 1
ATOM 672 N N . PHE A 1 84 ? -7.881 2.947 4.558 1.00 84.75 84 PHE A N 1
ATOM 673 C CA . PHE A 1 84 ? -7.168 1.772 4.075 1.00 84.75 84 PHE A CA 1
ATOM 674 C C . PHE A 1 84 ? -5.678 2.074 3.890 1.00 84.75 84 PHE A C 1
ATOM 676 O O . PHE A 1 84 ? -4.835 1.389 4.469 1.00 84.75 84 PHE A O 1
ATOM 683 N N . MET A 1 85 ? -5.343 3.158 3.182 1.00 81.00 85 MET A N 1
ATOM 684 C CA . MET A 1 85 ? -3.955 3.590 2.987 1.00 81.00 85 MET A CA 1
ATOM 685 C C . MET A 1 85 ? -3.250 3.907 4.312 1.00 81.00 85 MET A C 1
ATOM 687 O O . MET A 1 85 ? -2.074 3.582 4.474 1.00 81.00 85 MET A O 1
ATOM 691 N N . LEU A 1 86 ? -3.960 4.499 5.276 1.00 88.69 86 LEU A N 1
ATOM 692 C CA . LEU A 1 86 ? -3.432 4.774 6.614 1.00 88.69 86 LEU A CA 1
ATOM 693 C C . LEU A 1 86 ? -3.171 3.482 7.414 1.00 88.69 86 LEU A C 1
ATOM 695 O O . LEU A 1 86 ? -2.149 3.368 8.086 1.00 88.69 86 LEU A O 1
ATOM 699 N N . CYS A 1 87 ? -4.040 2.472 7.307 1.00 87.81 87 CYS A N 1
ATOM 700 C CA . CYS A 1 87 ? -3.783 1.156 7.903 1.00 87.81 87 CYS A CA 1
ATOM 701 C C . CYS A 1 87 ? -2.542 0.498 7.288 1.00 87.81 87 CYS A C 1
ATOM 703 O O . CYS A 1 87 ? -1.676 0.006 8.011 1.00 87.81 87 CYS A O 1
ATOM 705 N N . PHE A 1 88 ? -2.413 0.549 5.961 1.00 78.06 88 PHE A N 1
ATOM 706 C CA . PHE A 1 88 ? -1.231 0.053 5.258 1.00 78.06 88 PHE A CA 1
ATOM 707 C C . PHE A 1 88 ? 0.043 0.785 5.670 1.00 78.06 88 PHE A C 1
ATOM 709 O O . PHE A 1 88 ? 1.089 0.154 5.831 1.00 78.06 88 PHE A O 1
ATOM 716 N N . SER A 1 89 ? -0.023 2.099 5.895 1.00 82.81 89 SER A N 1
ATOM 717 C CA . SER A 1 89 ? 1.148 2.845 6.343 1.00 82.81 89 SER A CA 1
ATOM 718 C C . SER A 1 89 ? 1.600 2.437 7.744 1.00 82.81 89 SER A C 1
ATOM 720 O O . SER A 1 89 ? 2.802 2.447 7.998 1.00 82.81 89 SER A O 1
ATOM 722 N N . PHE A 1 90 ? 0.685 2.038 8.638 1.00 87.00 90 PHE A N 1
ATOM 723 C CA . PHE A 1 90 ? 1.051 1.493 9.952 1.00 87.00 90 PHE A CA 1
ATOM 724 C C . PHE A 1 90 ? 1.824 0.190 9.837 1.00 87.00 90 PHE A C 1
ATOM 726 O O . PHE A 1 90 ? 2.836 0.017 10.507 1.00 87.00 90 PHE A O 1
ATOM 733 N N . ILE A 1 91 ? 1.364 -0.704 8.970 1.00 79.44 91 ILE A N 1
ATOM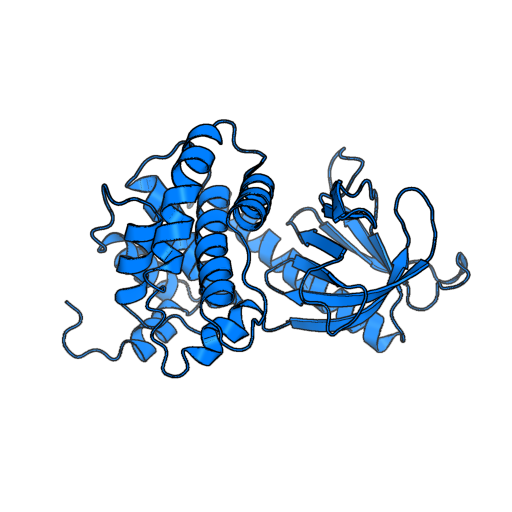 734 C CA . ILE A 1 91 ? 2.017 -1.986 8.730 1.00 79.44 91 ILE A CA 1
ATOM 735 C C . ILE A 1 91 ? 3.396 -1.758 8.098 1.00 79.44 91 ILE A C 1
ATOM 737 O O . ILE A 1 91 ? 4.390 -2.266 8.608 1.00 79.44 91 ILE A O 1
ATOM 741 N N . MET A 1 92 ? 3.479 -0.925 7.056 1.00 74.62 92 MET A N 1
ATOM 742 C CA . MET A 1 92 ? 4.744 -0.556 6.415 1.00 74.62 92 MET A CA 1
ATOM 743 C C . MET A 1 92 ? 5.739 0.027 7.428 1.00 74.62 92 MET A C 1
ATOM 745 O O . MET A 1 92 ? 6.911 -0.347 7.433 1.00 74.62 92 MET A O 1
ATOM 749 N N . LEU A 1 93 ? 5.277 0.934 8.294 1.00 80.44 93 LEU A N 1
ATOM 750 C CA . LEU A 1 93 ? 6.117 1.521 9.333 1.00 80.44 93 LEU A CA 1
ATOM 751 C C . LEU A 1 93 ? 6.528 0.476 10.379 1.00 80.44 93 LEU A C 1
ATOM 753 O O . LEU A 1 93 ? 7.674 0.481 10.810 1.00 80.44 93 LEU A O 1
ATOM 757 N N . ASN A 1 94 ? 5.630 -0.431 10.769 1.00 81.38 94 ASN A N 1
ATOM 758 C CA . ASN A 1 94 ? 5.943 -1.513 11.699 1.00 81.38 94 ASN A CA 1
ATOM 759 C C . ASN A 1 94 ? 7.073 -2.401 11.167 1.00 81.38 94 ASN A C 1
ATOM 761 O O . ASN A 1 94 ? 8.053 -2.649 11.868 1.00 81.38 94 ASN A O 1
ATOM 765 N N . THR A 1 95 ? 6.954 -2.831 9.910 1.00 70.81 95 THR A N 1
ATOM 766 C CA . THR A 1 95 ? 7.980 -3.615 9.224 1.00 70.81 95 THR A CA 1
ATOM 767 C C . THR A 1 95 ? 9.303 -2.865 9.175 1.00 70.81 95 THR A C 1
ATOM 769 O O . THR A 1 95 ? 10.337 -3.424 9.534 1.00 70.81 95 THR A O 1
ATOM 772 N N . ASP A 1 96 ? 9.285 -1.591 8.788 1.00 75.56 96 ASP A N 1
ATOM 773 C CA . ASP A 1 96 ? 10.494 -0.775 8.733 1.00 75.56 96 ASP A CA 1
ATOM 774 C C . ASP A 1 96 ? 11.171 -0.661 10.110 1.00 75.56 96 ASP A C 1
ATOM 776 O O . ASP A 1 96 ? 12.350 -1.001 10.252 1.00 75.56 96 ASP A O 1
ATOM 780 N N . LEU A 1 97 ? 10.420 -0.269 11.144 1.00 79.50 97 LEU A N 1
ATOM 781 C CA . LEU A 1 97 ? 10.935 -0.013 12.491 1.00 79.50 97 LEU A CA 1
ATOM 782 C C . LEU A 1 97 ? 11.465 -1.279 13.177 1.00 79.50 97 LEU A C 1
ATOM 784 O O . LEU A 1 97 ? 12.498 -1.205 13.846 1.00 79.50 97 LEU A O 1
ATOM 788 N N . HIS A 1 98 ? 10.834 -2.437 12.965 1.00 76.81 98 HIS A N 1
ATOM 789 C CA . HIS A 1 98 ? 11.091 -3.635 13.778 1.00 76.81 98 HIS A CA 1
ATOM 790 C C . HIS A 1 98 ? 11.785 -4.783 13.052 1.00 76.81 98 HIS A C 1
ATOM 792 O O . HIS A 1 98 ? 12.374 -5.626 13.719 1.00 76.81 98 HIS A O 1
ATOM 798 N N . ASN A 1 99 ? 11.820 -4.805 11.714 1.00 67.69 99 ASN A N 1
ATOM 799 C CA . ASN A 1 99 ? 12.565 -5.834 10.983 1.00 67.69 99 ASN A CA 1
ATOM 800 C C . ASN A 1 99 ? 14.090 -5.615 11.144 1.00 67.69 99 ASN A C 1
ATOM 802 O O . ASN A 1 99 ? 14.601 -4.573 10.705 1.00 67.69 99 ASN A O 1
ATOM 806 N N . PRO A 1 100 ? 14.857 -6.567 11.718 1.00 68.25 100 PRO A N 1
ATOM 807 C CA . PRO A 1 100 ? 16.306 -6.425 11.914 1.00 68.25 100 PRO A CA 1
ATOM 808 C C . PRO A 1 100 ? 17.103 -6.224 10.615 1.00 68.25 100 PRO A C 1
ATOM 810 O O . PRO A 1 100 ? 18.175 -5.617 10.627 1.00 68.25 100 PRO A O 1
ATOM 813 N N . SER A 1 101 ? 16.572 -6.679 9.476 1.00 62.28 101 SER A N 1
ATOM 814 C CA . SER A 1 101 ? 17.189 -6.513 8.151 1.00 62.28 101 SER A CA 1
ATOM 815 C C . SER A 1 101 ? 17.204 -5.051 7.684 1.00 62.28 101 SER A C 1
ATOM 817 O O . SER A 1 101 ? 18.053 -4.630 6.884 1.00 62.28 101 SER A O 1
ATOM 819 N N . VAL A 1 102 ? 16.301 -4.228 8.222 1.00 56.31 102 VAL A N 1
ATOM 820 C CA . VAL A 1 102 ? 16.224 -2.797 7.926 1.00 56.31 102 VAL A CA 1
ATOM 821 C C . VAL A 1 102 ? 17.232 -2.048 8.801 1.00 56.31 102 VAL A C 1
ATOM 823 O O . VAL A 1 102 ? 16.952 -1.685 9.940 1.00 56.31 102 VAL A O 1
ATOM 826 N N . LYS A 1 103 ? 18.436 -1.826 8.253 1.00 59.91 103 LYS A N 1
ATOM 827 C CA . LYS A 1 103 ? 19.545 -1.141 8.959 1.00 59.91 103 LYS A CA 1
ATOM 828 C C . LYS A 1 103 ? 19.306 0.343 9.268 1.00 59.91 103 LYS A C 1
ATOM 830 O O . LYS A 1 103 ? 19.840 0.847 10.245 1.00 59.91 103 LYS A O 1
ATOM 835 N N . GLU A 1 104 ? 18.566 1.045 8.413 1.00 66.38 104 GLU A N 1
ATOM 836 C CA . GLU A 1 104 ? 18.263 2.471 8.579 1.00 66.38 104 GLU A CA 1
ATOM 837 C C . GLU A 1 104 ? 16.756 2.613 8.681 1.00 66.38 104 GLU A C 1
ATOM 839 O O . GLU A 1 104 ? 16.053 2.272 7.734 1.00 66.38 104 GLU A O 1
ATOM 844 N N . LYS A 1 105 ? 16.287 3.063 9.843 1.00 73.44 105 LYS A N 1
ATOM 845 C CA . LYS A 1 105 ? 14.866 3.178 10.152 1.00 73.44 105 LYS A CA 1
ATOM 846 C C . LYS A 1 105 ? 14.312 4.494 9.619 1.00 73.44 105 LYS A C 1
ATOM 848 O O . LYS A 1 105 ? 14.955 5.540 9.742 1.00 73.44 105 LYS A O 1
ATOM 853 N N . MET A 1 106 ? 13.113 4.448 9.061 1.00 78.62 106 MET A N 1
ATOM 854 C CA . MET A 1 106 ? 12.357 5.598 8.600 1.00 78.62 106 MET A CA 1
ATOM 855 C C . MET A 1 106 ? 12.150 6.574 9.753 1.00 78.62 106 MET A C 1
ATOM 857 O O . MET A 1 106 ? 11.575 6.233 10.777 1.00 78.62 106 MET A O 1
ATOM 861 N N . THR A 1 107 ? 12.587 7.817 9.577 1.00 86.06 107 THR A N 1
ATOM 862 C CA . THR A 1 107 ? 12.321 8.893 10.537 1.00 86.06 107 THR A CA 1
ATOM 863 C C . THR A 1 107 ? 10.857 9.331 10.486 1.00 86.06 107 THR A C 1
ATOM 865 O O . THR A 1 107 ? 10.198 9.221 9.449 1.00 86.06 107 THR A O 1
ATOM 868 N N . PHE A 1 108 ? 10.369 9.966 11.555 1.00 90.19 108 PHE A N 1
ATOM 869 C CA . PHE A 1 108 ? 9.029 10.562 11.572 1.00 90.19 108 PHE A CA 1
ATOM 870 C C . PHE A 1 108 ? 8.782 11.510 10.382 1.00 90.19 108 PHE A C 1
ATOM 872 O O . PHE A 1 108 ? 7.730 11.465 9.749 1.00 90.19 108 PHE A O 1
ATOM 879 N N . GLY A 1 109 ? 9.771 12.335 10.018 1.00 77.06 109 GLY A N 1
ATOM 880 C CA . GLY A 1 109 ? 9.658 13.248 8.877 1.00 77.06 109 GLY A CA 1
ATOM 881 C C . GLY A 1 109 ? 9.543 12.529 7.526 1.00 77.06 109 GLY A C 1
ATOM 882 O O . GLY A 1 109 ? 8.856 13.011 6.624 1.00 77.06 109 GLY A O 1
ATOM 883 N N . GLN A 1 110 ? 10.189 11.369 7.364 1.00 72.25 110 GLN A N 1
ATOM 884 C CA . GLN A 1 110 ? 9.991 10.514 6.189 1.00 72.25 110 GLN A CA 1
ATOM 885 C C . GLN A 1 110 ? 8.595 9.885 6.202 1.00 72.25 110 GLN A C 1
ATOM 887 O O . GLN A 1 110 ? 7.879 10.032 5.213 1.00 72.25 110 GLN A O 1
ATOM 892 N N . TYR A 1 111 ? 8.183 9.291 7.324 1.00 81.38 111 TYR A N 1
ATOM 893 C CA . TYR A 1 111 ? 6.868 8.666 7.479 1.00 81.38 111 TYR A CA 1
ATOM 894 C C . TYR A 1 111 ? 5.726 9.641 7.186 1.00 81.38 111 TYR A C 1
ATOM 896 O O . TYR A 1 111 ? 4.861 9.369 6.354 1.00 81.38 111 TYR A O 1
ATOM 904 N N . LYS A 1 112 ? 5.787 10.838 7.776 1.00 82.31 112 LYS A N 1
ATOM 905 C CA . LYS A 1 112 ? 4.816 11.907 7.549 1.00 82.31 112 LYS A CA 1
ATOM 906 C C . LYS A 1 112 ? 4.677 12.252 6.069 1.00 82.31 112 LYS A C 1
ATOM 908 O O . LYS A 1 112 ? 3.563 12.336 5.566 1.00 82.31 112 LYS A O 1
ATOM 913 N N . ARG A 1 113 ? 5.791 12.414 5.348 1.00 75.56 113 ARG A N 1
ATOM 914 C CA . ARG A 1 113 ? 5.746 12.700 3.903 1.00 75.56 113 ARG A CA 1
ATOM 915 C C . ARG A 1 113 ? 5.084 11.577 3.111 1.00 75.56 113 ARG A C 1
ATOM 917 O O . ARG A 1 113 ? 4.323 11.875 2.200 1.00 75.56 113 ARG A O 1
ATOM 924 N N . VAL A 1 114 ? 5.360 10.318 3.452 1.00 74.38 114 VAL A N 1
ATOM 925 C CA . VAL A 1 114 ? 4.748 9.165 2.776 1.00 74.38 114 VAL A CA 1
ATOM 926 C C . VAL A 1 114 ? 3.234 9.166 2.976 1.00 74.38 114 VAL A C 1
ATOM 928 O O . VAL A 1 114 ? 2.498 9.150 1.991 1.00 74.38 114 VAL A O 1
ATOM 931 N N . VAL A 1 115 ? 2.769 9.265 4.224 1.00 79.06 115 VAL A N 1
ATOM 932 C CA . VAL A 1 115 ? 1.332 9.230 4.529 1.00 79.06 115 VAL A CA 1
ATOM 933 C C . VAL A 1 115 ? 0.599 10.405 3.890 1.00 79.06 115 VAL A C 1
ATOM 935 O O . VAL A 1 115 ? -0.396 10.200 3.200 1.00 79.06 115 VAL A O 1
ATOM 938 N N . MET A 1 116 ? 1.117 11.628 4.037 1.00 80.25 116 MET A N 1
ATOM 939 C CA . MET A 1 116 ? 0.465 12.825 3.492 1.00 80.25 116 MET A CA 1
ATOM 940 C C . MET A 1 116 ? 0.332 12.787 1.965 1.00 80.25 116 MET A C 1
ATOM 942 O O . MET A 1 116 ? -0.629 13.329 1.423 1.00 80.25 116 MET A O 1
ATOM 946 N N . GLU A 1 117 ? 1.248 12.123 1.255 1.00 69.75 117 GLU A N 1
ATOM 947 C CA . GLU A 1 117 ? 1.103 11.907 -0.187 1.00 69.75 117 GLU A CA 1
ATOM 948 C C . GLU A 1 117 ? 0.081 10.809 -0.523 1.00 69.75 117 GLU A C 1
ATOM 950 O O . GLU A 1 117 ? -0.647 10.956 -1.507 1.00 69.75 117 GLU A O 1
ATOM 955 N N . MET A 1 118 ? -0.021 9.747 0.285 1.00 67.38 118 MET A N 1
ATOM 956 C CA . MET A 1 118 ? -1.013 8.679 0.091 1.00 67.38 118 MET A CA 1
ATOM 957 C C . MET A 1 118 ? -2.453 9.185 0.257 1.00 67.38 118 MET A C 1
ATOM 959 O O . MET A 1 118 ? -3.327 8.788 -0.509 1.00 67.38 118 MET A O 1
ATOM 963 N N . VAL A 1 119 ? -2.692 10.102 1.202 1.00 72.38 119 VAL A N 1
ATOM 964 C CA . VAL A 1 119 ? -4.039 10.612 1.532 1.00 72.38 119 VAL A CA 1
ATOM 965 C C . VAL A 1 119 ? -4.355 12.000 0.943 1.00 72.38 119 VAL A C 1
ATOM 967 O O . VAL A 1 119 ? -5.410 12.570 1.201 1.00 72.38 119 VAL A O 1
ATOM 970 N N . LYS A 1 120 ? -3.477 12.549 0.093 1.00 66.44 120 LYS A N 1
ATOM 971 C CA . LYS A 1 120 ? -3.445 13.956 -0.380 1.00 66.44 120 LYS A CA 1
ATOM 972 C C . LYS A 1 120 ? -4.735 14.545 -0.977 1.00 66.44 120 LYS A C 1
ATOM 974 O O . LYS A 1 120 ? -4.831 15.758 -1.147 1.00 66.44 120 LYS A O 1
ATOM 979 N N . LYS A 1 121 ? -5.694 13.713 -1.378 1.00 59.78 121 LYS A N 1
ATOM 980 C CA . LYS A 1 121 ? -6.959 14.153 -1.992 1.00 59.78 121 LYS A CA 1
ATOM 981 C C . LYS A 1 121 ? -8.080 14.415 -0.990 1.00 59.78 121 LYS A C 1
ATOM 983 O O . LYS A 1 121 ? -9.129 14.904 -1.395 1.00 59.78 121 LYS A O 1
ATOM 988 N N . GLU A 1 122 ? -7.868 14.092 0.276 1.00 63.62 122 GLU A N 1
ATOM 989 C CA . GLU A 1 122 ? -8.878 14.262 1.308 1.00 63.62 122 GLU A CA 1
ATOM 990 C C . GLU A 1 122 ? -8.928 15.728 1.754 1.00 63.62 122 GLU A C 1
ATOM 992 O O . GLU A 1 122 ? -7.916 16.331 2.106 1.00 63.62 122 GLU A O 1
ATOM 997 N N . SER A 1 123 ? -10.114 16.333 1.755 1.00 55.16 123 SER A N 1
ATOM 998 C CA . SER A 1 123 ? -10.306 17.734 2.164 1.00 55.16 123 SER A CA 1
ATOM 999 C C . SER A 1 123 ? -10.015 17.987 3.650 1.00 55.16 123 SER A C 1
ATOM 1001 O O . SER A 1 123 ? -9.949 19.137 4.078 1.00 55.16 123 SER A O 1
ATOM 1003 N N . SER A 1 124 ? -9.827 16.928 4.441 1.00 61.19 124 SER A N 1
ATOM 1004 C CA . SER A 1 124 ? -9.746 16.970 5.904 1.00 61.19 124 SER A CA 1
ATOM 1005 C C . SER A 1 124 ? -8.460 16.342 6.455 1.00 61.19 124 SER A C 1
ATOM 1007 O O . SER A 1 124 ? -8.460 15.691 7.498 1.00 61.19 124 SER A O 1
ATOM 1009 N N . LEU A 1 125 ? -7.344 16.577 5.758 1.00 61.09 125 LEU A N 1
ATOM 1010 C CA . LEU A 1 125 ? -6.003 16.084 6.104 1.00 61.09 125 LEU A CA 1
ATOM 1011 C C . LEU A 1 125 ? -5.455 16.568 7.451 1.00 61.09 125 LEU A C 1
ATOM 1013 O O . LEU A 1 125 ? -4.610 15.887 8.029 1.00 61.09 125 LEU A O 1
ATOM 1017 N N . VAL A 1 126 ? -5.936 17.711 7.950 1.00 59.28 126 VAL A N 1
ATOM 1018 C CA . VAL A 1 126 ? -5.437 18.342 9.185 1.00 59.28 126 VAL A CA 1
ATOM 1019 C C . VAL A 1 126 ? -5.480 17.358 10.361 1.00 59.28 126 VAL A C 1
ATOM 1021 O O . VAL A 1 126 ? -4.482 17.163 11.044 1.00 59.28 126 VAL A O 1
ATOM 1024 N N . ASN A 1 127 ? -6.584 16.618 10.506 1.00 70.19 127 ASN A N 1
ATOM 1025 C CA . ASN A 1 127 ? -6.765 15.680 11.618 1.00 70.19 127 ASN A CA 1
ATOM 1026 C C . ASN A 1 127 ? -5.823 14.464 11.545 1.00 70.19 127 ASN A C 1
ATOM 1028 O O . ASN A 1 127 ? -5.464 13.888 12.575 1.00 70.19 127 ASN A O 1
ATOM 1032 N N . VAL A 1 128 ? -5.425 14.056 10.335 1.00 79.00 128 VAL A N 1
ATOM 1033 C CA . VAL A 1 128 ? -4.462 12.962 10.147 1.00 79.00 128 VAL A CA 1
ATOM 1034 C C . VAL A 1 128 ? -3.074 13.442 10.507 1.00 79.00 128 VAL A C 1
ATOM 1036 O O . VAL A 1 128 ? -2.404 12.788 11.300 1.00 79.00 128 VAL A O 1
ATOM 1039 N N . GLU A 1 129 ? -2.663 14.586 9.959 1.00 85.81 129 GLU A N 1
ATOM 1040 C CA . GLU A 1 129 ? -1.330 15.149 10.158 1.00 85.81 129 GLU A CA 1
ATOM 1041 C C . GLU A 1 129 ? -0.990 15.319 11.643 1.00 85.81 129 GLU A C 1
ATOM 1043 O O . GLU A 1 129 ? 0.100 14.923 12.067 1.00 85.81 129 GLU A O 1
ATOM 1048 N N . ASP A 1 130 ? -1.948 15.821 12.426 1.00 88.25 130 ASP A N 1
ATOM 1049 C CA . ASP A 1 130 ? -1.818 16.033 13.870 1.00 88.25 130 ASP A CA 1
ATOM 1050 C C . ASP A 1 130 ? -1.704 14.720 14.663 1.00 88.25 130 ASP A C 1
ATOM 1052 O O . ASP A 1 130 ? -1.075 14.675 15.721 1.00 88.25 130 ASP A O 1
ATOM 1056 N N . SER A 1 131 ? -2.266 13.628 14.136 1.00 90.44 131 SER A N 1
ATOM 1057 C CA . SER A 1 131 ? -2.252 12.305 14.776 1.00 90.44 131 SER A CA 1
ATOM 1058 C C . SER A 1 131 ? -1.004 11.478 14.429 1.00 90.44 131 SER A C 1
ATOM 1060 O O . SER A 1 131 ? -0.653 10.547 15.157 1.00 90.44 131 SER A O 1
ATOM 1062 N N . LEU A 1 132 ? -0.293 11.805 13.341 1.00 91.62 132 LEU A N 1
ATOM 1063 C CA . LEU A 1 132 ? 0.878 11.044 12.883 1.00 91.62 132 LEU A CA 1
ATOM 1064 C C . LEU A 1 132 ? 2.019 10.929 13.908 1.00 91.62 132 LEU A C 1
ATOM 1066 O O . LEU A 1 132 ? 2.592 9.838 13.980 1.00 91.62 132 LEU A O 1
ATOM 1070 N N . PRO A 1 133 ? 2.379 11.968 14.693 1.00 95.50 133 PRO A N 1
ATOM 1071 C CA . PRO A 1 133 ? 3.403 11.833 15.729 1.00 95.50 133 PRO A CA 1
ATOM 1072 C C . PRO A 1 133 ? 3.044 10.748 16.746 1.00 95.50 133 PRO A C 1
ATOM 1074 O O . PRO A 1 133 ? 3.882 9.915 17.086 1.00 95.50 133 PRO A O 1
ATOM 1077 N N . PHE A 1 134 ? 1.777 10.719 17.176 1.00 95.00 134 PHE A N 1
ATOM 1078 C CA . PHE A 1 134 ? 1.278 9.714 18.108 1.00 95.00 134 PHE A CA 1
ATOM 1079 C C . PHE A 1 134 ? 1.361 8.309 17.505 1.00 95.00 134 PHE A C 1
ATOM 1081 O O . PHE A 1 134 ? 1.873 7.402 18.159 1.00 95.00 134 PHE A O 1
ATOM 1088 N N . TYR A 1 135 ? 0.917 8.120 16.257 1.00 95.19 135 TYR A N 1
ATOM 1089 C CA . TYR A 1 135 ? 0.983 6.810 15.599 1.00 95.19 135 TYR A CA 1
ATOM 1090 C C . TYR A 1 135 ? 2.420 6.319 15.422 1.00 95.19 135 TYR A C 1
ATOM 1092 O O . TYR A 1 135 ? 2.698 5.153 15.689 1.00 95.19 135 TYR A O 1
ATOM 1100 N N . TYR A 1 136 ? 3.329 7.205 15.010 1.00 95.50 136 TYR A N 1
ATOM 1101 C CA . TYR A 1 136 ? 4.732 6.865 14.804 1.00 95.50 136 TYR A CA 1
ATOM 1102 C C . TYR A 1 136 ? 5.407 6.434 16.110 1.00 95.50 136 TYR A C 1
ATOM 1104 O O . TYR A 1 136 ? 6.011 5.366 16.158 1.00 95.50 136 TYR A O 1
ATOM 1112 N N . GLU A 1 137 ? 5.275 7.223 17.181 1.00 96.56 137 GLU A N 1
ATOM 1113 C CA . GLU A 1 137 ? 5.872 6.871 18.475 1.00 96.56 137 GLU A CA 1
ATOM 1114 C C . GLU A 1 137 ? 5.217 5.626 19.084 1.00 96.56 137 GLU A C 1
ATOM 1116 O O . GLU A 1 137 ? 5.905 4.785 19.658 1.00 96.56 137 GLU A O 1
ATOM 1121 N N . THR A 1 138 ? 3.905 5.452 18.917 1.00 95.06 138 THR A N 1
ATOM 1122 C CA . THR A 1 138 ? 3.200 4.253 19.394 1.00 95.06 138 THR A CA 1
ATOM 1123 C C . THR A 1 138 ? 3.706 2.996 18.690 1.00 95.06 138 THR A C 1
ATOM 1125 O O . THR A 1 138 ? 4.039 2.022 19.359 1.00 95.06 138 THR A O 1
ATOM 1128 N N . LEU A 1 139 ? 3.823 3.022 17.358 1.00 92.19 139 LEU A N 1
ATOM 1129 C CA . LEU A 1 139 ? 4.351 1.898 16.581 1.00 92.19 139 LEU A CA 1
ATOM 1130 C C . LEU A 1 139 ? 5.828 1.647 16.861 1.00 92.19 139 LEU A C 1
ATOM 1132 O O . LEU A 1 139 ? 6.243 0.500 16.896 1.00 92.19 139 LEU A O 1
ATOM 1136 N N . LYS A 1 140 ? 6.625 2.691 17.094 1.00 93.56 140 LYS A N 1
ATOM 1137 C CA . LYS A 1 140 ? 8.046 2.565 17.438 1.00 93.56 140 LYS A CA 1
ATOM 1138 C C . LYS A 1 140 ? 8.280 1.906 18.791 1.00 93.56 140 LYS A C 1
ATOM 1140 O O . LYS A 1 140 ? 9.236 1.150 18.926 1.00 93.56 140 LYS A O 1
ATOM 1145 N N . ASN A 1 141 ? 7.447 2.208 19.781 1.00 94.19 141 ASN A N 1
ATOM 1146 C CA . ASN A 1 141 ? 7.602 1.667 21.130 1.00 94.19 141 ASN A CA 1
ATOM 1147 C C . ASN A 1 141 ? 6.914 0.308 21.301 1.00 94.19 141 ASN A C 1
ATOM 1149 O O . ASN A 1 141 ? 7.361 -0.505 22.104 1.00 94.19 141 ASN A O 1
ATOM 1153 N N . GLU A 1 142 ? 5.847 0.056 20.548 1.00 90.12 142 GLU A N 1
ATOM 1154 C CA . GLU A 1 142 ? 5.051 -1.161 20.643 1.00 90.12 142 GLU A CA 1
ATOM 1155 C C . GLU A 1 142 ? 4.742 -1.666 19.221 1.00 90.12 142 GLU A C 1
ATOM 1157 O O . GLU A 1 142 ? 3.918 -1.075 18.512 1.00 90.12 142 GLU A O 1
ATOM 1162 N N . PRO A 1 143 ? 5.419 -2.730 18.756 1.00 85.62 143 PRO A N 1
ATOM 1163 C CA . PRO A 1 143 ? 5.140 -3.320 17.454 1.00 85.62 143 PRO A CA 1
ATOM 1164 C C . PRO A 1 143 ? 3.672 -3.749 17.321 1.00 85.62 143 PRO A C 1
ATOM 1166 O O . PRO A 1 143 ? 3.004 -4.072 18.303 1.00 85.62 143 PRO A O 1
ATOM 1169 N N . LEU A 1 144 ? 3.154 -3.780 16.095 1.00 81.12 144 LEU A N 1
ATOM 1170 C CA . LEU A 1 144 ? 1.934 -4.520 15.795 1.00 81.12 144 LEU A CA 1
ATOM 1171 C C . LEU A 1 144 ? 2.194 -5.997 16.095 1.00 81.12 144 LEU A C 1
ATOM 1173 O O . LEU A 1 144 ? 3.087 -6.601 15.498 1.00 81.12 144 LEU A O 1
ATOM 1177 N N . GLU A 1 145 ? 1.391 -6.569 16.989 1.00 72.62 145 GLU A N 1
ATOM 1178 C CA . GLU A 1 145 ? 1.320 -8.014 17.194 1.00 72.62 145 GLU A CA 1
ATOM 1179 C C . GLU A 1 145 ? 0.679 -8.656 15.965 1.00 72.62 145 GLU A C 1
ATOM 1181 O O . GLU A 1 145 ? -0.528 -8.872 15.864 1.00 72.62 145 GLU A O 1
ATOM 1186 N N . LEU A 1 146 ? 1.535 -8.902 14.984 1.00 64.81 146 LEU A N 1
ATOM 1187 C CA . LEU A 1 146 ? 1.258 -9.689 13.802 1.00 64.81 146 LEU A CA 1
ATOM 1188 C C . LEU A 1 146 ? 1.684 -11.122 14.095 1.00 64.81 146 LEU A C 1
ATOM 1190 O O . LEU A 1 146 ? 2.419 -11.702 13.293 1.00 64.81 146 LEU A O 1
ATOM 1194 N N . ASP A 1 147 ? 1.328 -11.691 15.261 1.00 52.84 147 ASP A N 1
ATOM 1195 C CA . ASP A 1 147 ? 1.685 -13.086 15.445 1.00 52.84 147 ASP A CA 1
ATOM 1196 C C . ASP A 1 147 ? 1.031 -13.866 14.302 1.00 52.84 147 ASP A C 1
ATOM 1198 O O . ASP A 1 147 ? -0.147 -13.701 13.993 1.00 52.84 147 ASP A O 1
ATOM 1202 N N . SER A 1 148 ? 1.900 -14.573 13.607 1.00 52.00 148 SER A N 1
ATOM 1203 C CA . SER A 1 148 ? 1.811 -15.531 12.514 1.00 52.00 148 SER A CA 1
ATOM 1204 C C . SER A 1 148 ? 2.870 -16.558 12.916 1.00 52.00 148 SER A C 1
ATOM 1206 O O . SER A 1 148 ? 3.801 -16.220 13.657 1.00 52.00 148 SER A O 1
ATOM 1208 N N . ASP A 1 149 ? 2.716 -17.820 12.518 1.00 44.34 149 ASP A N 1
ATOM 1209 C CA . ASP A 1 149 ? 3.749 -18.826 12.816 1.00 44.34 149 ASP A CA 1
ATOM 1210 C C . ASP A 1 149 ? 5.107 -18.427 12.185 1.00 44.34 149 ASP A C 1
ATOM 1212 O O . ASP A 1 149 ? 6.158 -18.871 12.638 1.00 44.34 149 ASP A O 1
ATOM 1216 N N . ASP A 1 150 ? 5.065 -17.462 11.258 1.00 46.84 150 ASP A N 1
ATOM 1217 C CA . ASP A 1 150 ? 6.180 -16.824 10.586 1.00 46.84 150 ASP A CA 1
ATOM 1218 C C . ASP A 1 150 ? 6.065 -15.277 10.676 1.00 46.84 150 ASP A C 1
ATOM 1220 O O . ASP A 1 150 ? 5.832 -14.591 9.687 1.00 46.84 150 ASP A O 1
ATOM 1224 N N . ALA A 1 151 ? 6.203 -14.676 11.866 1.00 41.38 151 ALA A N 1
ATOM 1225 C CA . ALA A 1 151 ? 6.168 -13.203 12.027 1.00 41.38 151 ALA A CA 1
ATOM 1226 C C . ALA A 1 151 ? 7.254 -12.461 11.211 1.00 41.38 151 ALA A C 1
ATOM 1228 O O . ALA A 1 151 ? 7.086 -11.291 10.849 1.00 41.38 151 ALA A O 1
ATOM 1229 N N . ASP A 1 152 ? 8.345 -13.158 10.886 1.00 43.72 152 ASP A N 1
ATOM 1230 C CA . ASP A 1 152 ? 9.342 -12.712 9.911 1.00 43.72 152 ASP A CA 1
ATOM 1231 C C . ASP A 1 152 ? 8.789 -12.716 8.477 1.00 43.72 152 ASP A C 1
ATOM 1233 O O . ASP A 1 152 ? 9.162 -11.853 7.684 1.00 43.72 152 ASP A O 1
ATOM 1237 N N . ASP A 1 153 ? 7.863 -13.624 8.160 1.00 43.97 153 ASP A N 1
ATOM 1238 C CA . ASP A 1 153 ? 7.225 -13.746 6.854 1.00 43.97 153 ASP A CA 1
ATOM 1239 C C . ASP A 1 153 ? 6.237 -12.612 6.624 1.00 43.97 153 ASP A C 1
ATOM 1241 O O . ASP A 1 153 ? 6.396 -11.958 5.617 1.00 43.97 153 ASP A O 1
ATOM 1245 N N . LEU A 1 154 ? 5.352 -12.210 7.553 1.00 44.19 154 LEU A N 1
ATOM 1246 C CA . LEU A 1 154 ? 4.439 -11.071 7.292 1.00 44.19 154 LEU A CA 1
ATOM 1247 C C . LEU A 1 154 ? 5.195 -9.773 6.939 1.00 44.19 154 LEU A C 1
ATOM 1249 O O . LEU A 1 154 ? 4.817 -9.050 6.019 1.00 44.19 154 LEU A O 1
ATOM 1253 N N . ASN A 1 155 ? 6.310 -9.505 7.628 1.00 44.78 155 ASN A N 1
ATOM 1254 C CA . ASN A 1 155 ? 7.219 -8.393 7.324 1.00 44.78 155 ASN A CA 1
ATOM 1255 C C . ASN A 1 155 ? 7.900 -8.521 5.945 1.00 44.78 155 ASN A C 1
ATOM 1257 O O . ASN A 1 155 ? 8.320 -7.511 5.378 1.00 44.78 155 ASN A O 1
ATOM 1261 N N . MET A 1 156 ? 8.005 -9.736 5.408 1.00 43.22 156 MET A N 1
ATOM 1262 C CA . MET A 1 156 ? 8.478 -10.047 4.058 1.00 43.22 156 MET A CA 1
ATOM 1263 C C . MET A 1 156 ? 7.332 -10.105 3.025 1.00 43.22 156 MET A C 1
ATOM 1265 O O . MET A 1 156 ? 7.537 -9.670 1.893 1.00 43.22 156 MET A O 1
ATOM 1269 N N . THR A 1 157 ? 6.115 -10.534 3.387 1.00 42.47 157 THR A N 1
ATOM 1270 C CA . THR A 1 157 ? 4.980 -10.752 2.475 1.00 42.47 157 THR A CA 1
ATOM 1271 C C . THR A 1 157 ? 4.268 -9.462 2.082 1.00 42.47 157 THR A C 1
ATOM 1273 O O . THR A 1 157 ? 3.768 -9.364 0.962 1.00 42.47 157 THR A O 1
ATOM 1276 N N . PHE A 1 158 ? 4.336 -8.400 2.900 1.00 44.03 158 PHE A N 1
ATOM 1277 C CA . PHE A 1 158 ? 3.977 -7.046 2.436 1.00 44.03 158 PHE A CA 1
ATOM 1278 C C . PHE A 1 158 ? 4.871 -6.545 1.294 1.00 44.03 158 PHE A C 1
ATOM 1280 O O . PHE A 1 158 ? 4.545 -5.539 0.665 1.00 44.03 158 PHE A O 1
ATOM 1287 N N . PHE A 1 159 ? 5.974 -7.232 0.999 1.00 48.03 159 PHE A N 1
ATOM 1288 C CA . PHE A 1 159 ? 6.856 -6.952 -0.126 1.00 48.03 159 PHE A CA 1
ATOM 1289 C C . PHE A 1 159 ? 7.102 -8.181 -1.011 1.00 48.03 159 PHE A C 1
ATOM 1291 O O . PHE A 1 159 ? 8.042 -8.139 -1.806 1.00 48.03 159 PHE A O 1
ATOM 1298 N N . GLU A 1 160 ? 6.285 -9.244 -0.936 1.00 51.97 160 GLU A N 1
ATOM 1299 C CA . GLU A 1 160 ? 6.441 -10.352 -1.882 1.00 51.97 160 GLU A CA 1
ATOM 1300 C C . GLU A 1 160 ? 6.100 -9.838 -3.283 1.00 51.97 160 GLU A C 1
ATOM 1302 O O . GLU A 1 160 ? 4.958 -9.505 -3.616 1.00 51.97 160 GLU A O 1
ATOM 1307 N N . ALA A 1 161 ? 7.148 -9.663 -4.081 1.00 64.06 161 ALA A N 1
ATOM 1308 C CA . ALA A 1 161 ? 7.042 -9.089 -5.400 1.00 64.06 161 ALA A CA 1
ATOM 1309 C C . ALA A 1 161 ? 6.342 -10.087 -6.326 1.00 64.06 161 ALA A C 1
ATOM 1311 O O . ALA A 1 161 ? 6.870 -11.161 -6.600 1.00 64.06 161 ALA A O 1
ATOM 1312 N N . GLU A 1 162 ? 5.200 -9.700 -6.900 1.00 80.25 162 GLU A N 1
ATOM 1313 C CA . GLU A 1 162 ? 4.553 -10.480 -7.963 1.00 80.25 162 GLU A CA 1
ATOM 1314 C C . GLU A 1 162 ? 5.490 -10.653 -9.168 1.00 80.25 162 GLU A C 1
ATOM 1316 O O . GLU A 1 162 ? 5.447 -11.653 -9.895 1.00 80.25 162 GLU A O 1
ATOM 1321 N N . LYS A 1 163 ? 6.355 -9.660 -9.394 1.00 89.44 163 LYS A N 1
ATOM 1322 C CA . LYS A 1 163 ? 7.503 -9.744 -10.294 1.00 89.44 163 LYS A CA 1
ATOM 1323 C C . LYS A 1 163 ? 8.535 -8.695 -9.926 1.00 89.44 163 LYS A C 1
ATOM 1325 O O . LYS A 1 163 ? 8.199 -7.556 -9.601 1.00 89.44 163 LYS A O 1
ATOM 1330 N N . GLU A 1 164 ? 9.795 -9.049 -10.095 1.00 91.06 164 GLU A N 1
ATOM 1331 C CA . GLU A 1 164 ? 10.901 -8.109 -10.060 1.00 91.06 164 GLU A CA 1
ATOM 1332 C C . GLU A 1 164 ? 11.858 -8.354 -11.221 1.00 91.06 164 GLU A C 1
ATOM 1334 O O . GLU A 1 164 ? 11.916 -9.444 -11.792 1.00 91.06 164 GLU A O 1
ATOM 1339 N N . GLY A 1 165 ? 12.564 -7.309 -11.642 1.00 92.00 165 GLY A N 1
ATOM 1340 C CA . GLY A 1 165 ? 13.430 -7.417 -12.805 1.00 92.00 165 GLY A CA 1
ATOM 1341 C C . GLY A 1 165 ? 13.920 -6.086 -13.345 1.00 92.00 165 GLY A C 1
ATOM 1342 O O . GLY A 1 165 ? 13.415 -5.006 -13.035 1.00 92.00 165 GLY A O 1
ATOM 1343 N N . TRP A 1 166 ? 14.939 -6.155 -14.194 1.00 95.38 166 TRP A N 1
ATOM 1344 C CA . TRP A 1 166 ? 15.496 -4.977 -14.843 1.00 95.38 166 TRP A CA 1
ATOM 1345 C C . TRP A 1 166 ? 14.699 -4.598 -16.089 1.00 95.38 166 TRP A C 1
ATOM 1347 O O . TRP A 1 166 ? 14.573 -5.393 -17.013 1.00 95.38 166 TRP A O 1
ATOM 1357 N N . MET A 1 167 ? 14.277 -3.335 -16.170 1.00 96.12 167 MET A N 1
ATOM 1358 C CA . MET A 1 167 ? 13.719 -2.752 -17.394 1.00 96.12 167 MET A CA 1
ATOM 1359 C C . MET A 1 167 ? 14.347 -1.390 -17.694 1.00 96.12 167 MET A C 1
ATOM 1361 O O . MET A 1 167 ? 14.873 -0.694 -16.815 1.00 96.12 167 MET A O 1
ATOM 1365 N N . LEU A 1 168 ? 14.286 -0.978 -18.958 1.00 94.12 168 LEU A N 1
ATOM 1366 C CA . LEU A 1 168 ? 14.536 0.403 -19.353 1.00 94.12 168 LEU A CA 1
ATOM 1367 C C . LEU A 1 168 ? 13.231 1.193 -19.254 1.00 94.12 168 LEU A C 1
ATOM 1369 O O . LEU A 1 168 ? 12.182 0.725 -19.678 1.00 94.12 168 LEU A O 1
ATOM 1373 N N . LYS A 1 169 ? 13.295 2.426 -18.749 1.00 92.50 169 LYS A N 1
ATOM 1374 C CA . LYS A 1 169 ? 12.157 3.354 -18.755 1.00 92.50 169 LYS A CA 1
ATOM 1375 C C . LYS A 1 169 ? 12.479 4.645 -19.476 1.00 92.50 169 LYS A C 1
ATOM 1377 O O . LYS A 1 169 ? 13.553 5.216 -19.271 1.00 92.50 169 LYS A O 1
ATOM 1382 N N . GLN A 1 170 ? 11.514 5.170 -20.219 1.00 91.25 170 GLN A N 1
ATOM 1383 C CA . GLN A 1 170 ? 11.618 6.503 -20.797 1.00 91.25 170 GLN A CA 1
ATOM 1384 C C . GLN A 1 170 ? 11.312 7.574 -19.733 1.00 91.25 170 GLN A C 1
ATOM 1386 O O . GLN A 1 170 ? 10.505 7.374 -18.818 1.00 91.25 170 GLN A O 1
ATOM 1391 N N . GLY A 1 171 ? 12.004 8.710 -19.779 1.00 86.25 171 GLY A N 1
ATOM 1392 C CA . GLY A 1 171 ? 11.708 9.892 -18.967 1.00 86.25 171 GLY A CA 1
ATOM 1393 C C . GLY A 1 171 ? 10.488 10.663 -19.484 1.00 86.25 171 GLY A C 1
ATOM 1394 O O . GLY A 1 171 ? 10.166 10.605 -20.665 1.00 86.25 171 GLY A O 1
ATOM 1395 N N . GLY A 1 172 ? 9.801 11.384 -18.590 1.00 79.19 172 GLY A N 1
ATOM 1396 C CA . GLY A 1 172 ? 8.573 12.126 -18.910 1.00 79.19 172 GLY A CA 1
ATOM 1397 C C . GLY A 1 172 ? 8.833 13.348 -19.789 1.00 79.19 172 GLY A C 1
ATOM 1398 O O . GLY A 1 172 ? 8.494 13.328 -20.969 1.00 79.19 172 GLY A O 1
ATOM 1399 N N . ASN A 1 173 ? 9.465 14.384 -19.219 1.00 74.56 173 ASN A N 1
ATOM 1400 C CA . ASN A 1 173 ? 9.771 15.638 -19.925 1.00 74.56 173 ASN A CA 1
ATOM 1401 C C . ASN A 1 173 ? 10.938 15.472 -20.904 1.00 74.56 173 ASN A C 1
ATOM 1403 O O . ASN A 1 173 ? 10.842 15.844 -22.066 1.00 74.56 173 ASN A O 1
ATOM 1407 N N . LEU A 1 174 ? 12.043 14.894 -20.426 1.00 77.88 174 LEU A N 1
ATOM 1408 C CA . LEU A 1 174 ? 13.199 14.576 -21.253 1.00 77.88 174 LEU A CA 1
ATOM 1409 C C . LEU A 1 174 ? 13.151 13.085 -21.578 1.00 77.88 174 LEU A C 1
ATOM 1411 O O . LEU A 1 174 ? 13.300 12.260 -20.670 1.00 77.88 174 LEU A O 1
ATOM 1415 N N . LYS A 1 175 ? 12.945 12.750 -22.856 1.00 85.69 175 LYS A N 1
ATOM 1416 C CA . LYS A 1 175 ? 12.723 11.386 -23.378 1.00 85.69 175 LYS A CA 1
ATOM 1417 C C . LYS A 1 175 ? 13.992 10.514 -23.388 1.00 85.69 175 LYS A C 1
ATOM 1419 O O . LYS A 1 175 ? 14.294 9.816 -24.347 1.00 85.69 175 LYS A O 1
ATOM 1424 N N . THR A 1 176 ? 14.750 10.559 -22.297 1.00 87.94 176 THR A N 1
ATOM 1425 C CA . THR A 1 176 ? 15.927 9.715 -22.052 1.00 87.94 176 THR A CA 1
ATOM 1426 C C . THR A 1 176 ? 15.511 8.356 -21.514 1.00 87.94 176 THR A C 1
ATOM 1428 O O . THR A 1 176 ? 14.576 8.263 -20.719 1.00 87.94 176 THR A O 1
ATOM 1431 N N . TRP A 1 177 ? 16.234 7.313 -21.904 1.00 90.06 177 TRP A N 1
ATOM 1432 C CA . TRP A 1 177 ? 16.039 5.964 -21.388 1.00 90.06 177 TRP A CA 1
ATOM 1433 C C . TRP A 1 177 ? 16.964 5.702 -20.203 1.00 90.06 177 TRP A C 1
ATOM 1435 O O . TRP A 1 177 ? 18.139 6.066 -20.232 1.00 90.06 177 TRP A O 1
ATOM 1445 N N . LYS A 1 178 ? 16.433 5.094 -19.140 1.00 91.94 178 LYS A N 1
ATOM 1446 C CA . LYS A 1 178 ? 17.201 4.745 -17.938 1.00 91.94 178 LYS A CA 1
ATOM 1447 C C . LYS A 1 178 ? 16.882 3.326 -17.489 1.00 91.94 178 LYS A C 1
ATOM 1449 O O . LYS A 1 178 ? 15.712 2.997 -17.327 1.00 91.94 178 LYS A O 1
ATOM 1454 N N . ARG A 1 179 ? 17.918 2.528 -17.227 1.00 94.00 179 ARG A N 1
ATOM 1455 C CA . ARG A 1 179 ? 17.798 1.193 -16.626 1.00 94.00 179 ARG A CA 1
ATOM 1456 C C . ARG A 1 179 ? 17.436 1.310 -15.149 1.00 94.00 179 ARG A C 1
ATOM 1458 O O . ARG A 1 179 ? 18.070 2.085 -14.430 1.00 94.00 179 ARG A O 1
ATOM 1465 N N . ARG A 1 180 ? 16.398 0.605 -14.714 1.00 95.50 180 ARG A N 1
ATOM 1466 C CA . ARG A 1 180 ? 15.912 0.597 -13.330 1.00 95.50 180 ARG A CA 1
ATOM 1467 C C . ARG A 1 180 ? 15.507 -0.817 -12.938 1.00 95.50 180 ARG A C 1
ATOM 1469 O O . ARG A 1 180 ? 15.051 -1.574 -13.793 1.00 95.50 180 ARG A O 1
ATOM 1476 N N . TRP A 1 181 ? 15.711 -1.152 -11.671 1.00 90.12 181 TRP A N 1
ATOM 1477 C CA . TRP A 1 181 ? 15.166 -2.371 -11.088 1.00 90.12 181 TRP A CA 1
ATOM 1478 C C . TRP A 1 181 ? 13.708 -2.100 -10.756 1.00 90.12 181 TRP A C 1
ATOM 1480 O O . TRP A 1 181 ? 13.427 -1.124 -10.064 1.00 90.12 181 TRP A O 1
ATOM 1490 N N . PHE A 1 182 ? 12.798 -2.880 -11.313 1.00 95.12 182 PHE A N 1
ATOM 1491 C CA . PHE A 1 182 ? 11.370 -2.746 -11.091 1.00 95.12 182 PHE A CA 1
ATOM 1492 C C . PHE A 1 182 ? 10.890 -3.831 -10.147 1.00 95.12 182 PHE A C 1
ATOM 1494 O O . PHE A 1 182 ? 11.362 -4.960 -10.223 1.00 95.12 182 PHE A O 1
ATOM 1501 N N . VAL A 1 183 ? 9.939 -3.467 -9.296 1.00 85.31 183 VAL A N 1
ATOM 1502 C CA . VAL A 1 183 ? 9.264 -4.374 -8.371 1.00 85.31 183 VAL A CA 1
ATOM 1503 C C . VAL A 1 183 ? 7.769 -4.107 -8.489 1.00 85.31 183 VAL A C 1
ATOM 1505 O O . VAL A 1 183 ? 7.330 -2.963 -8.344 1.00 85.31 183 VAL A O 1
ATOM 1508 N N . LEU A 1 184 ? 7.002 -5.143 -8.804 1.00 86.25 184 LEU A N 1
ATOM 1509 C CA . LEU A 1 184 ? 5.546 -5.133 -8.841 1.00 86.25 184 LEU A CA 1
ATOM 1510 C C . LEU A 1 184 ? 5.030 -5.740 -7.546 1.00 86.25 184 LEU A C 1
ATOM 1512 O O . LEU A 1 184 ? 5.221 -6.928 -7.313 1.00 86.25 184 LEU A O 1
ATOM 1516 N N . ALA A 1 185 ? 4.403 -4.926 -6.711 1.00 76.50 185 ALA A N 1
ATOM 1517 C CA . ALA A 1 185 ? 3.846 -5.367 -5.439 1.00 76.50 185 ALA A CA 1
ATOM 1518 C C . ALA A 1 185 ? 2.703 -4.434 -5.034 1.00 76.50 185 ALA A C 1
ATOM 1520 O O . ALA A 1 185 ? 2.742 -3.241 -5.345 1.00 76.50 185 ALA A O 1
ATOM 1521 N N . ASN A 1 186 ? 1.701 -4.950 -4.319 1.00 65.88 186 ASN A N 1
ATOM 1522 C CA . ASN A 1 186 ? 0.638 -4.146 -3.695 1.00 65.88 186 ASN A CA 1
ATOM 1523 C C . ASN A 1 186 ? -0.043 -3.158 -4.660 1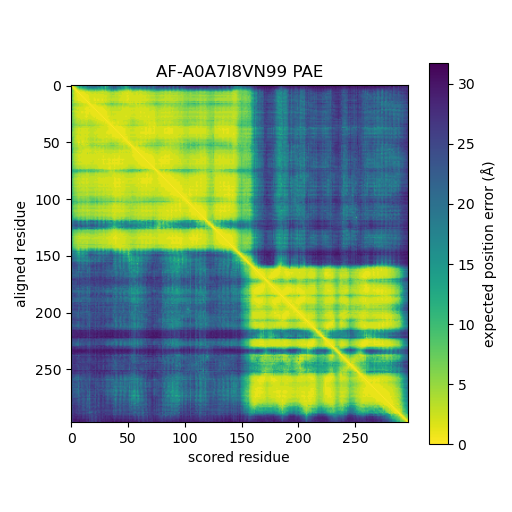.00 65.88 186 ASN A C 1
ATOM 1525 O O . ASN A 1 186 ? -0.173 -1.966 -4.367 1.00 65.88 186 ASN A O 1
ATOM 1529 N N . SER A 1 187 ? -0.398 -3.621 -5.860 1.00 78.81 187 SER A N 1
ATOM 1530 C CA . SER A 1 187 ? -1.003 -2.783 -6.907 1.00 78.81 187 SER A CA 1
ATOM 1531 C C . SER A 1 187 ? -0.183 -1.540 -7.286 1.00 78.81 187 SER A C 1
ATOM 1533 O O . SER A 1 187 ? -0.711 -0.548 -7.786 1.00 78.81 187 SER A O 1
ATOM 1535 N N . CYS A 1 188 ? 1.129 -1.577 -7.062 1.00 80.75 188 CYS A N 1
ATOM 1536 C CA . CYS A 1 188 ? 2.064 -0.512 -7.379 1.00 80.75 188 CYS A CA 1
ATOM 1537 C C . CYS A 1 188 ? 3.248 -1.070 -8.166 1.00 80.75 188 CYS A C 1
ATOM 1539 O O . CYS A 1 188 ? 3.754 -2.160 -7.904 1.00 80.75 188 CYS A O 1
ATOM 1541 N N . LEU A 1 189 ? 3.729 -0.276 -9.117 1.00 89.88 189 LEU A N 1
ATOM 1542 C CA . LEU A 1 189 ? 4.983 -0.535 -9.802 1.00 89.88 189 LEU A CA 1
ATOM 1543 C C . LEU A 1 189 ? 6.054 0.416 -9.259 1.00 89.88 189 LEU A C 1
ATOM 1545 O O . LEU A 1 189 ? 6.049 1.624 -9.528 1.00 89.88 189 LEU A O 1
ATOM 1549 N N . PHE A 1 190 ? 6.973 -0.141 -8.482 1.00 85.00 190 PHE A N 1
ATOM 1550 C CA . PHE A 1 190 ? 8.117 0.556 -7.910 1.00 85.00 190 PHE A CA 1
ATOM 1551 C C . PHE A 1 190 ? 9.306 0.463 -8.857 1.00 85.00 190 PHE A C 1
ATOM 1553 O O . PHE A 1 190 ? 9.480 -0.536 -9.556 1.00 85.00 190 PHE A O 1
ATOM 1560 N N . TYR A 1 191 ? 10.156 1.490 -8.871 1.00 87.31 191 TYR A N 1
ATOM 1561 C CA . TYR A 1 191 ? 11.440 1.393 -9.555 1.00 87.31 191 TYR A CA 1
ATOM 1562 C C . TYR A 1 191 ? 12.586 2.022 -8.773 1.00 87.31 191 TYR A C 1
ATOM 1564 O O . TYR A 1 191 ? 12.471 3.122 -8.231 1.00 87.31 191 TYR A O 1
ATOM 1572 N N . PHE A 1 192 ? 13.731 1.355 -8.802 1.00 86.31 192 PHE A N 1
ATOM 1573 C CA . PHE A 1 192 ? 14.931 1.655 -8.031 1.00 86.31 192 PHE A CA 1
ATOM 1574 C C . PHE A 1 192 ? 16.117 1.909 -8.960 1.00 86.31 192 PHE A C 1
ATOM 1576 O O . PHE A 1 192 ? 16.106 1.512 -10.132 1.00 86.31 192 PHE A O 1
ATOM 1583 N N . GLN A 1 193 ? 17.139 2.623 -8.480 1.00 83.31 193 GLN A N 1
ATOM 1584 C CA . GLN A 1 193 ? 18.350 2.806 -9.277 1.00 83.31 193 GLN A CA 1
ATOM 1585 C C . GLN A 1 193 ? 19.166 1.508 -9.309 1.00 83.31 193 GLN A C 1
ATOM 1587 O O . GLN A 1 193 ? 19.634 1.136 -10.386 1.00 83.31 193 GLN A O 1
ATOM 1592 N N . TYR A 1 194 ? 19.245 0.816 -8.176 1.00 74.19 194 TYR A N 1
ATOM 1593 C CA . TYR A 1 194 ? 19.882 -0.481 -7.987 1.00 74.19 194 TYR A CA 1
ATOM 1594 C C . TYR A 1 194 ? 18.930 -1.455 -7.280 1.00 74.19 194 TYR A C 1
ATOM 1596 O O . TYR A 1 194 ? 18.050 -1.026 -6.542 1.00 74.19 194 TYR A O 1
ATOM 1604 N N . SER A 1 195 ? 19.097 -2.762 -7.495 1.00 68.50 195 SER A N 1
ATOM 1605 C CA . SER A 1 195 ? 18.268 -3.799 -6.850 1.00 68.50 195 SER A CA 1
ATOM 1606 C C . SER A 1 195 ? 18.475 -3.891 -5.335 1.00 68.50 195 SER A C 1
ATOM 1608 O O . SER A 1 195 ? 17.636 -4.428 -4.630 1.00 68.50 195 SER A O 1
ATOM 1610 N N . THR A 1 196 ? 19.585 -3.352 -4.830 1.00 61.91 196 THR A N 1
ATOM 1611 C CA . THR A 1 196 ? 19.906 -3.276 -3.399 1.00 61.91 196 THR A CA 1
ATOM 1612 C C . THR A 1 196 ? 19.435 -1.974 -2.744 1.00 61.91 196 THR A C 1
ATOM 1614 O O . THR A 1 196 ? 19.660 -1.781 -1.548 1.00 61.91 196 THR A O 1
ATOM 1617 N N . ASP A 1 197 ? 18.868 -1.041 -3.518 1.00 52.44 197 ASP A N 1
ATOM 1618 C CA . ASP A 1 197 ? 18.366 0.221 -2.976 1.00 52.44 197 ASP A CA 1
ATOM 1619 C C . ASP A 1 197 ? 17.134 -0.038 -2.110 1.00 52.44 197 ASP A C 1
ATOM 1621 O O . ASP A 1 197 ? 16.224 -0.762 -2.500 1.00 52.44 197 ASP A O 1
ATOM 1625 N N . LYS A 1 198 ? 17.080 0.622 -0.954 1.00 53.56 198 LYS A N 1
ATOM 1626 C CA . LYS A 1 198 ? 15.971 0.477 -0.001 1.00 53.56 198 LYS A CA 1
ATOM 1627 C C . LYS A 1 198 ? 14.806 1.425 -0.268 1.00 53.56 198 LYS A C 1
ATOM 1629 O O . LYS A 1 198 ? 13.678 1.135 0.102 1.00 53.56 198 LYS A O 1
ATOM 1634 N N . GLU A 1 199 ? 15.070 2.562 -0.911 1.00 54.28 199 GLU A N 1
ATOM 1635 C CA . GLU A 1 199 ? 14.045 3.551 -1.249 1.00 54.28 199 GLU A CA 1
ATOM 1636 C C . GLU A 1 199 ? 13.809 3.594 -2.767 1.00 54.28 199 GLU A C 1
ATOM 1638 O O . GLU A 1 199 ? 14.770 3.705 -3.542 1.00 54.28 199 GLU A O 1
ATOM 1643 N N . PRO A 1 200 ? 12.546 3.579 -3.230 1.00 73.56 200 PRO A N 1
ATOM 1644 C CA . PRO A 1 200 ? 12.250 3.656 -4.649 1.00 73.56 200 PRO A CA 1
ATOM 1645 C C . PRO A 1 200 ? 12.586 5.042 -5.208 1.00 73.56 200 PRO A C 1
ATOM 1647 O O . PRO A 1 200 ? 12.286 6.091 -4.635 1.00 73.56 200 PRO A O 1
ATOM 1650 N N . LYS A 1 201 ? 13.144 5.061 -6.420 1.00 79.75 201 LYS A N 1
ATOM 1651 C CA . LYS A 1 201 ? 13.283 6.283 -7.227 1.00 79.75 201 LYS A CA 1
ATOM 1652 C C . LYS A 1 201 ? 11.945 6.786 -7.745 1.00 79.75 201 LYS A C 1
ATOM 1654 O O . LYS A 1 201 ? 11.851 7.960 -8.112 1.00 79.75 201 LYS A O 1
ATOM 1659 N N . GLY A 1 202 ? 10.940 5.929 -7.828 1.00 78.25 202 GLY A N 1
ATOM 1660 C CA . GLY A 1 202 ? 9.571 6.351 -8.050 1.00 78.25 202 GLY A CA 1
ATOM 1661 C C . GLY A 1 202 ? 8.575 5.219 -7.922 1.00 78.25 202 GLY A C 1
ATOM 1662 O O . GLY A 1 202 ? 8.938 4.043 -7.929 1.00 78.25 202 GLY A O 1
ATOM 1663 N N . ILE A 1 203 ? 7.323 5.630 -7.787 1.00 81.62 203 ILE A N 1
ATOM 1664 C CA . ILE A 1 203 ? 6.183 4.768 -7.502 1.00 81.62 203 ILE A CA 1
ATOM 1665 C C . ILE A 1 203 ? 5.092 5.114 -8.506 1.00 81.62 203 ILE A C 1
ATOM 1667 O O . ILE A 1 203 ? 4.767 6.293 -8.695 1.00 81.62 203 ILE A O 1
ATOM 1671 N N . ILE A 1 204 ? 4.555 4.088 -9.159 1.00 86.25 204 ILE A N 1
ATOM 1672 C CA . ILE A 1 204 ? 3.455 4.188 -10.115 1.00 86.25 204 ILE A CA 1
ATOM 1673 C C . ILE A 1 204 ? 2.290 3.356 -9.562 1.00 86.25 204 ILE A C 1
ATOM 1675 O O . ILE A 1 204 ? 2.284 2.138 -9.741 1.00 86.25 204 ILE A O 1
ATOM 1679 N N . PRO A 1 205 ? 1.318 3.981 -8.875 1.00 78.94 205 PRO A N 1
ATOM 1680 C CA . PRO A 1 205 ? 0.089 3.308 -8.469 1.00 78.94 205 PRO A CA 1
ATOM 1681 C C . PRO A 1 205 ? -0.687 2.793 -9.688 1.00 78.94 205 PRO A C 1
ATOM 1683 O O . PRO A 1 205 ? -0.984 3.561 -10.610 1.00 78.94 205 PRO A O 1
ATOM 1686 N N . LEU A 1 206 ? -1.024 1.504 -9.695 1.00 85.12 206 LEU A N 1
ATOM 1687 C CA . LEU A 1 206 ? -1.748 0.838 -10.776 1.00 85.12 206 LEU A CA 1
ATOM 1688 C C . LEU A 1 206 ? -3.259 0.908 -10.528 1.00 85.12 206 LEU A C 1
ATOM 1690 O O . LEU A 1 206 ? -3.888 -0.059 -10.116 1.00 85.12 206 LEU A O 1
ATOM 1694 N N . GLY A 1 207 ? -3.834 2.090 -10.756 1.00 75.81 207 GLY A N 1
ATOM 1695 C CA . GLY A 1 207 ? -5.268 2.324 -10.559 1.00 75.81 207 GLY A CA 1
ATOM 1696 C C . GLY A 1 207 ? -6.164 1.710 -11.643 1.00 75.81 207 GLY A C 1
ATOM 1697 O O . GLY A 1 207 ? -5.730 1.432 -12.763 1.00 75.81 207 GLY A O 1
ATOM 1698 N N . GLU A 1 208 ? -7.457 1.623 -11.336 1.00 74.06 208 GLU A N 1
ATOM 1699 C CA . GLU A 1 208 ? -8.560 1.104 -12.154 1.00 74.06 208 GLU A CA 1
ATOM 1700 C C . GLU A 1 208 ? -8.655 1.740 -13.551 1.00 74.06 208 GLU A C 1
ATOM 1702 O O . GLU A 1 208 ? -9.105 1.116 -14.520 1.00 74.06 208 GLU A O 1
ATOM 1707 N N . ASN A 1 209 ? -8.183 2.982 -13.671 1.00 81.94 209 ASN A N 1
ATOM 1708 C CA . ASN A 1 209 ? -8.215 3.762 -14.904 1.00 81.94 209 ASN A CA 1
ATOM 1709 C C . ASN A 1 209 ? -7.014 3.512 -15.823 1.00 81.94 209 ASN A C 1
ATOM 1711 O O . ASN A 1 209 ? -7.003 4.019 -16.947 1.00 81.94 209 ASN A O 1
ATOM 1715 N N . LEU A 1 210 ? -5.995 2.768 -15.388 1.00 89.94 210 LEU A N 1
ATOM 1716 C CA . LEU A 1 210 ? -4.837 2.468 -16.225 1.00 89.94 210 LEU A CA 1
ATOM 1717 C C . LEU A 1 210 ? -5.094 1.271 -17.144 1.00 89.94 210 LEU A C 1
ATOM 1719 O O . LEU A 1 210 ? -6.073 0.538 -17.019 1.00 89.94 210 LEU A O 1
ATOM 1723 N N . SER A 1 211 ? -4.242 1.111 -18.141 1.00 92.19 211 SER A N 1
ATOM 1724 C CA . SER A 1 211 ? -4.191 -0.030 -19.048 1.00 92.19 211 SER A CA 1
ATOM 1725 C C . SER A 1 211 ? -2.783 -0.161 -19.606 1.00 92.19 211 SER A C 1
ATOM 1727 O O . SER A 1 211 ? -1.998 0.789 -19.570 1.00 92.19 211 SER A O 1
ATOM 1729 N N . VAL A 1 212 ? -2.469 -1.346 -20.114 1.00 94.88 212 VAL A N 1
ATOM 1730 C CA . VAL A 1 212 ? -1.191 -1.653 -20.753 1.00 94.88 212 VAL A CA 1
ATOM 1731 C C . VAL A 1 212 ? -1.404 -2.011 -22.215 1.00 94.88 212 VAL A C 1
ATOM 1733 O O . VAL A 1 212 ? -2.387 -2.661 -22.558 1.00 94.88 212 VAL A O 1
ATOM 1736 N N . ARG A 1 213 ? -0.493 -1.566 -23.082 1.00 93.19 213 ARG A N 1
ATOM 1737 C CA . ARG A 1 213 ? -0.470 -1.928 -24.506 1.00 93.19 213 ARG A CA 1
ATOM 1738 C C . ARG A 1 213 ? 0.957 -2.081 -25.006 1.00 93.19 213 ARG A C 1
ATOM 1740 O O . ARG A 1 213 ? 1.856 -1.388 -24.534 1.00 93.19 213 ARG A O 1
ATOM 1747 N N . GLN A 1 214 ? 1.143 -2.937 -25.998 1.00 91.94 214 GLN A N 1
ATOM 1748 C CA . GLN A 1 214 ? 2.404 -3.043 -26.719 1.00 91.94 214 GLN A CA 1
ATOM 1749 C C . GLN A 1 214 ? 2.615 -1.808 -27.609 1.00 91.94 214 GLN A C 1
ATOM 1751 O O . GLN A 1 214 ? 1.653 -1.232 -28.125 1.00 91.94 214 GLN A O 1
ATOM 1756 N N . CYS A 1 215 ? 3.868 -1.388 -27.780 1.00 86.31 215 CYS A N 1
ATOM 1757 C CA . CYS A 1 215 ? 4.230 -0.352 -28.745 1.00 86.31 215 CYS A CA 1
ATOM 1758 C C . CYS A 1 215 ? 4.585 -0.965 -30.102 1.00 86.31 215 CYS A C 1
ATOM 1760 O O . CYS A 1 215 ? 5.146 -2.056 -30.169 1.00 86.31 215 CYS A O 1
ATOM 1762 N N . ASP A 1 216 ? 4.309 -0.234 -31.181 1.00 75.00 216 ASP A N 1
ATOM 1763 C CA . ASP A 1 216 ? 4.730 -0.642 -32.519 1.00 75.00 216 ASP A CA 1
ATOM 1764 C C . ASP A 1 216 ? 6.264 -0.562 -32.636 1.00 75.00 216 ASP A C 1
ATOM 1766 O O . ASP A 1 216 ? 6.866 0.510 -32.505 1.00 75.00 216 ASP A O 1
ATOM 1770 N N . ALA A 1 217 ? 6.895 -1.718 -32.853 1.00 64.38 217 ALA A N 1
ATOM 1771 C CA . ALA A 1 217 ? 8.346 -1.879 -32.892 1.00 64.38 217 ALA A CA 1
ATOM 1772 C C . ALA A 1 217 ? 9.011 -1.102 -34.043 1.00 64.38 217 ALA A C 1
ATOM 1774 O O . ALA A 1 217 ? 10.208 -0.821 -33.977 1.00 64.38 217 ALA A O 1
ATOM 1775 N N . SER A 1 218 ? 8.248 -0.730 -35.076 1.00 59.09 218 SER A N 1
ATOM 1776 C CA . SER A 1 218 ? 8.752 -0.073 -36.288 1.00 59.09 218 SER A CA 1
ATOM 1777 C C . SER A 1 218 ? 9.193 1.386 -36.090 1.00 59.09 218 SER A C 1
ATOM 1779 O O . SER A 1 218 ? 9.887 1.937 -36.944 1.00 59.09 218 SER A O 1
ATOM 1781 N N . LEU A 1 219 ? 8.833 2.015 -34.964 1.00 58.16 219 LEU A N 1
ATOM 1782 C CA . LEU A 1 219 ? 8.976 3.462 -34.766 1.00 58.16 219 LEU A CA 1
ATOM 1783 C C . LEU A 1 219 ? 10.104 3.883 -33.805 1.00 58.16 219 LEU A C 1
ATOM 1785 O O . LEU A 1 219 ? 10.343 5.083 -33.663 1.00 58.16 219 LEU A O 1
ATOM 1789 N N . GLU A 1 220 ? 10.817 2.962 -33.137 1.00 59.56 220 GLU A N 1
ATOM 1790 C CA . GLU A 1 220 ? 11.777 3.342 -32.083 1.00 59.56 220 GLU A CA 1
ATOM 1791 C C . GLU A 1 220 ? 13.080 2.528 -32.020 1.00 59.56 220 GLU A C 1
ATOM 1793 O O . GLU A 1 220 ? 13.104 1.308 -32.134 1.00 59.56 220 GLU A O 1
ATOM 1798 N N . LYS A 1 221 ? 14.179 3.226 -31.682 1.00 61.81 221 LYS A N 1
ATOM 1799 C CA . LYS A 1 221 ? 15.550 2.695 -31.509 1.00 61.81 221 LYS A CA 1
ATOM 1800 C C . LYS A 1 221 ? 15.685 1.553 -30.477 1.00 61.81 221 LYS A C 1
ATOM 1802 O O . LYS A 1 221 ? 16.672 0.829 -30.515 1.00 61.81 221 LYS A O 1
ATOM 1807 N N . TYR A 1 222 ? 14.723 1.406 -29.562 1.00 64.00 222 TYR A N 1
ATOM 1808 C CA . TYR A 1 222 ? 14.659 0.352 -28.532 1.00 64.00 222 TYR A CA 1
ATOM 1809 C C . TYR A 1 222 ? 13.310 -0.410 -28.570 1.00 64.00 222 TYR A C 1
ATOM 1811 O O . TYR A 1 222 ? 12.900 -1.009 -27.582 1.00 64.00 222 TYR A O 1
ATOM 1819 N N . GLY A 1 223 ? 12.581 -0.348 -29.692 1.00 62.16 223 GLY A N 1
ATOM 1820 C CA . GLY A 1 223 ? 11.135 -0.606 -29.752 1.00 62.16 223 GLY A CA 1
ATOM 1821 C C . GLY A 1 223 ? 10.669 -2.062 -29.657 1.00 62.16 223 GLY A C 1
ATOM 1822 O O . GLY A 1 223 ? 9.497 -2.283 -29.371 1.00 62.16 223 GLY A O 1
ATOM 1823 N N . GLN A 1 224 ? 11.538 -3.058 -29.856 1.00 76.19 224 GLN A N 1
ATOM 1824 C CA . GLN A 1 224 ? 11.090 -4.445 -30.067 1.00 76.19 224 GLN A CA 1
ATOM 1825 C C . GLN A 1 224 ? 10.368 -5.060 -28.852 1.00 76.19 224 GLN A C 1
ATOM 1827 O O . GLN A 1 224 ? 9.387 -5.786 -29.013 1.00 76.19 224 GLN A O 1
ATOM 1832 N N . TYR A 1 225 ? 10.799 -4.716 -27.634 1.00 90.12 225 TYR A N 1
ATOM 1833 C CA . TYR A 1 225 ? 10.229 -5.241 -26.382 1.00 90.12 225 TYR A CA 1
ATOM 1834 C C . TYR A 1 225 ? 9.596 -4.141 -25.522 1.00 90.12 225 TYR A C 1
ATOM 1836 O O . TYR A 1 225 ? 9.607 -4.201 -24.290 1.00 90.12 225 TYR A O 1
ATOM 1844 N N . THR A 1 226 ? 9.090 -3.093 -26.179 1.00 92.31 226 THR A N 1
ATOM 1845 C CA . THR A 1 226 ? 8.546 -1.905 -25.517 1.00 92.31 226 THR A CA 1
ATOM 1846 C C . THR A 1 226 ? 7.027 -1.984 -25.354 1.00 92.31 226 THR A C 1
ATOM 1848 O O . THR A 1 226 ? 6.300 -2.359 -26.275 1.00 92.31 226 THR A O 1
ATOM 1851 N N . PHE A 1 227 ? 6.544 -1.567 -24.187 1.00 94.06 227 PHE A N 1
ATOM 1852 C CA . PHE A 1 227 ? 5.129 -1.420 -23.868 1.00 94.06 227 PHE A CA 1
ATOM 1853 C C . PHE A 1 227 ? 4.860 -0.114 -23.111 1.00 94.06 227 PHE A C 1
ATOM 1855 O O . PHE A 1 227 ? 5.765 0.540 -22.582 1.00 94.06 227 PHE A O 1
ATOM 1862 N N . GLU A 1 228 ? 3.594 0.283 -23.073 1.00 93.69 228 GLU A N 1
ATOM 1863 C CA . GLU A 1 228 ? 3.118 1.501 -22.428 1.00 93.69 228 GLU A CA 1
ATOM 1864 C C . GLU A 1 228 ? 2.074 1.190 -21.365 1.00 93.69 228 GLU A C 1
ATOM 1866 O O . GLU A 1 228 ? 1.100 0.490 -21.636 1.00 93.69 228 GLU A O 1
ATOM 1871 N N . ILE A 1 229 ? 2.234 1.800 -20.189 1.00 94.31 229 ILE A N 1
ATOM 1872 C CA . ILE A 1 229 ? 1.152 2.002 -19.223 1.00 94.31 229 ILE A CA 1
ATOM 1873 C C . ILE A 1 229 ? 0.526 3.368 -19.526 1.00 94.31 229 ILE A C 1
ATOM 1875 O O . ILE A 1 229 ? 1.227 4.388 -19.542 1.00 94.31 229 ILE A O 1
ATOM 1879 N N . TYR A 1 230 ? -0.781 3.391 -19.773 1.00 90.69 230 TYR A N 1
ATOM 1880 C CA . TYR A 1 230 ? -1.542 4.573 -20.182 1.00 90.69 230 TYR A CA 1
ATOM 1881 C C . TYR A 1 230 ? -2.909 4.622 -19.488 1.00 90.69 230 TYR A C 1
ATOM 1883 O O . TYR A 1 230 ? -3.358 3.634 -18.915 1.00 90.69 230 TYR A O 1
ATOM 1891 N N . GLN A 1 231 ? -3.580 5.774 -19.522 1.00 87.44 231 GLN A N 1
ATOM 1892 C CA . GLN A 1 231 ? -4.921 5.925 -18.954 1.00 87.44 231 GLN A CA 1
ATOM 1893 C C . GLN A 1 231 ? -6.001 5.597 -20.000 1.00 87.44 231 GLN A C 1
ATOM 1895 O O . GLN A 1 231 ? -5.982 6.140 -21.103 1.00 87.44 231 GLN A O 1
ATOM 1900 N N . SER A 1 232 ? -6.935 4.705 -19.657 1.00 72.69 232 SER A N 1
ATOM 1901 C CA . SER A 1 232 ? -7.914 4.123 -20.587 1.00 72.69 232 SER A CA 1
ATOM 1902 C C . SER A 1 232 ? -9.098 5.041 -20.900 1.00 72.69 232 SER A C 1
ATOM 1904 O O . SER A 1 232 ? -9.499 5.090 -22.058 1.00 72.69 232 SER A O 1
ATOM 1906 N N . HIS A 1 233 ? -9.588 5.852 -19.951 1.00 65.62 233 HIS A N 1
ATOM 1907 C CA . HIS A 1 233 ? -10.660 6.833 -20.177 1.00 65.62 233 HIS A CA 1
ATOM 1908 C C . HIS A 1 233 ? -10.464 8.124 -19.331 1.00 65.62 233 HIS A C 1
ATOM 1910 O O . HIS A 1 233 ? -10.042 8.070 -18.175 1.00 65.62 233 HIS A O 1
ATOM 1916 N N . ASN A 1 234 ? -10.835 9.284 -19.904 1.00 53.38 234 ASN A N 1
ATOM 1917 C CA . ASN A 1 234 ? -10.966 10.631 -19.296 1.00 53.38 234 ASN A CA 1
ATOM 1918 C C . ASN A 1 234 ? -9.753 11.617 -19.305 1.00 53.38 234 ASN A C 1
ATOM 1920 O O . ASN A 1 234 ? -8.590 11.233 -19.252 1.00 53.38 234 ASN A O 1
ATOM 1924 N N . ARG A 1 235 ? -10.077 12.928 -19.363 1.00 51.25 235 ARG A N 1
ATOM 1925 C CA . ARG A 1 235 ? -9.298 14.144 -19.753 1.00 51.25 235 ARG A CA 1
ATOM 1926 C C . ARG A 1 235 ? -8.018 14.513 -18.958 1.00 51.25 235 ARG A C 1
ATOM 1928 O O . ARG A 1 235 ? -7.491 15.610 -19.152 1.00 51.25 235 ARG A O 1
ATOM 1935 N N . SER A 1 236 ? -7.507 13.669 -18.061 1.00 53.62 236 SER A N 1
ATOM 1936 C CA . SER A 1 236 ? -6.254 13.975 -17.345 1.00 53.62 236 SER A CA 1
ATOM 1937 C C . SER A 1 236 ? -5.057 13.713 -18.255 1.00 53.62 236 SER A C 1
ATOM 1939 O O . SER A 1 236 ? -4.871 12.588 -18.706 1.00 53.62 236 SER A O 1
ATOM 1941 N N . ARG A 1 237 ? -4.214 14.723 -18.506 1.00 62.62 237 ARG A N 1
ATOM 1942 C CA . ARG A 1 237 ? -3.009 14.544 -19.337 1.00 62.62 237 ARG A CA 1
ATOM 1943 C C . ARG A 1 237 ? -1.906 13.732 -18.656 1.00 62.62 237 ARG A C 1
ATOM 1945 O O . ARG A 1 237 ? -0.964 13.368 -19.335 1.00 62.62 237 ARG A O 1
ATOM 1952 N N . SER A 1 238 ? -1.970 13.450 -17.351 1.00 71.31 238 SER A N 1
ATOM 1953 C CA . SER A 1 238 ? -0.866 12.780 -16.643 1.00 71.31 238 SER A CA 1
ATOM 1954 C C . SER A 1 238 ? -1.307 11.666 -15.695 1.00 71.31 238 SER A C 1
ATOM 1956 O O . SER A 1 238 ? -2.209 11.862 -14.876 1.00 71.31 238 SER A O 1
ATOM 1958 N N . ILE A 1 239 ? -0.592 10.542 -15.757 1.00 79.06 239 ILE A N 1
ATOM 1959 C CA . ILE A 1 239 ? -0.620 9.419 -14.818 1.00 79.06 239 ILE A CA 1
ATOM 1960 C C . ILE A 1 239 ? -0.096 9.889 -13.462 1.00 79.06 239 ILE A C 1
ATOM 1962 O O . ILE A 1 239 ? 0.956 10.526 -13.369 1.00 79.06 239 ILE A O 1
ATOM 1966 N N . LYS A 1 240 ? -0.829 9.556 -12.397 1.00 69.38 240 LYS A N 1
ATOM 1967 C CA . LYS A 1 240 ? -0.429 9.872 -11.024 1.00 69.38 240 LYS A CA 1
ATOM 1968 C C . LYS A 1 240 ? 0.749 8.987 -10.634 1.00 69.38 240 LYS A C 1
ATOM 1970 O O . LYS A 1 240 ? 0.612 7.775 -10.596 1.00 69.38 240 LYS A O 1
ATOM 1975 N N . ALA A 1 241 ? 1.891 9.598 -10.357 1.00 74.50 241 ALA A N 1
ATOM 1976 C CA . ALA A 1 241 ? 3.092 8.915 -9.900 1.00 74.50 241 ALA A CA 1
ATOM 1977 C C . ALA A 1 241 ? 3.998 9.910 -9.171 1.00 74.50 241 ALA A C 1
ATOM 1979 O O . ALA A 1 241 ? 3.907 11.120 -9.401 1.00 74.50 241 ALA A O 1
ATOM 1980 N N . CYS A 1 2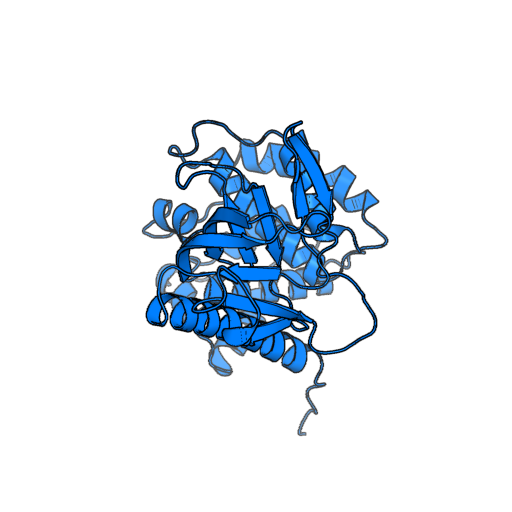42 ? 4.910 9.421 -8.338 1.00 63.00 242 CYS A N 1
ATOM 1981 C CA . CYS A 1 242 ? 5.930 10.246 -7.694 1.00 63.00 242 CYS A CA 1
ATOM 1982 C C . CYS A 1 242 ? 7.332 9.756 -8.070 1.00 63.00 242 CYS A C 1
ATOM 1984 O O . CYS A 1 242 ? 7.545 8.582 -8.379 1.00 63.00 242 CYS A O 1
ATOM 1986 N N . LYS A 1 243 ? 8.302 10.673 -8.095 1.00 69.00 243 LYS A N 1
ATOM 1987 C CA . LYS A 1 243 ? 9.715 10.348 -8.297 1.00 69.00 243 LYS A CA 1
ATOM 1988 C C . LYS A 1 243 ? 10.606 11.183 -7.389 1.00 69.00 243 LYS A C 1
ATOM 1990 O O . LYS A 1 243 ? 10.353 12.372 -7.210 1.00 69.00 243 LYS A O 1
ATOM 1995 N N . LYS A 1 244 ? 11.688 10.586 -6.901 1.00 61.56 244 LYS A N 1
ATOM 1996 C CA . LYS A 1 244 ? 12.741 11.286 -6.162 1.00 61.56 244 LYS A CA 1
ATOM 1997 C C . LYS A 1 244 ? 13.783 11.840 -7.140 1.00 61.56 244 LYS A C 1
ATOM 1999 O O . LYS A 1 244 ? 14.260 11.119 -8.027 1.00 61.56 244 LYS A O 1
ATOM 2004 N N . THR A 1 245 ? 14.109 13.122 -7.036 1.00 57.25 245 THR A N 1
ATOM 2005 C CA . THR A 1 245 ? 15.196 13.769 -7.788 1.00 57.25 245 THR A CA 1
ATOM 2006 C C . THR A 1 245 ? 16.543 13.551 -7.098 1.00 57.25 245 THR A C 1
ATOM 2008 O O . THR A 1 245 ? 16.628 12.969 -6.019 1.00 57.25 245 THR A O 1
ATOM 2011 N N . SER A 1 246 ? 17.636 13.909 -7.778 1.00 53.84 246 SER A N 1
ATOM 2012 C CA . SER A 1 246 ? 19.010 13.679 -7.300 1.00 53.84 246 SER A CA 1
ATOM 2013 C C . SER A 1 246 ? 19.362 14.449 -6.026 1.00 53.84 246 SER A C 1
ATOM 2015 O O . SER A 1 246 ? 20.253 14.028 -5.304 1.00 53.84 246 SER A O 1
ATOM 2017 N N . ASP A 1 247 ? 18.655 15.540 -5.755 1.00 52.53 247 ASP A N 1
ATOM 2018 C CA . ASP A 1 247 ? 18.722 16.358 -4.537 1.00 52.53 247 ASP A CA 1
ATOM 2019 C C . ASP A 1 247 ? 17.887 15.780 -3.375 1.00 52.53 247 ASP A C 1
ATOM 2021 O O . ASP A 1 247 ? 17.827 16.362 -2.297 1.00 52.53 247 ASP A O 1
ATOM 2025 N N . GLY A 1 248 ? 17.213 14.646 -3.590 1.00 44.97 248 GLY A N 1
ATOM 2026 C CA . GLY A 1 248 ? 16.385 13.985 -2.589 1.00 44.97 248 GLY A CA 1
ATOM 2027 C C . GLY A 1 248 ? 14.963 14.537 -2.456 1.00 44.97 248 GLY A C 1
ATOM 2028 O O . GLY A 1 248 ? 14.188 13.972 -1.679 1.00 44.97 248 GLY A O 1
ATOM 2029 N N . SER A 1 249 ? 14.588 15.573 -3.216 1.00 43.94 249 SER A N 1
ATOM 2030 C CA . SER A 1 249 ? 13.214 16.082 -3.242 1.00 43.94 249 SER A CA 1
ATOM 2031 C C . SER A 1 249 ? 12.287 15.150 -4.040 1.00 43.94 249 SER A C 1
ATOM 2033 O O . SER A 1 249 ? 12.725 14.363 -4.883 1.00 43.94 249 SER A O 1
ATOM 2035 N N . VAL A 1 250 ? 10.989 15.155 -3.722 1.00 47.94 250 VAL A N 1
ATOM 2036 C CA . VAL A 1 250 ? 9.988 14.298 -4.379 1.00 47.94 250 VAL A CA 1
ATOM 2037 C C . VAL A 1 250 ? 9.119 15.162 -5.282 1.00 47.94 250 VAL A C 1
ATOM 2039 O O . VAL A 1 250 ? 8.512 16.132 -4.840 1.00 47.94 250 VAL A O 1
ATOM 2042 N N . HIS A 1 251 ? 9.038 14.792 -6.557 1.00 57.25 251 HIS A N 1
ATOM 2043 C CA . HIS A 1 251 ? 8.235 15.477 -7.563 1.00 57.25 251 HIS A CA 1
ATOM 2044 C C . HIS A 1 251 ? 7.170 14.551 -8.152 1.00 57.25 251 HIS A C 1
ATOM 2046 O O . HIS A 1 251 ? 7.421 13.371 -8.408 1.00 57.25 251 HIS A O 1
ATOM 2052 N N . ILE A 1 252 ? 6.004 15.117 -8.464 1.00 57.31 252 ILE A N 1
ATOM 2053 C CA . ILE A 1 252 ? 4.945 14.421 -9.202 1.00 57.31 252 ILE A CA 1
ATOM 2054 C C . ILE A 1 252 ? 5.435 14.138 -10.631 1.00 57.31 252 ILE A C 1
ATOM 2056 O O . ILE A 1 252 ? 5.917 15.030 -11.340 1.00 57.31 252 ILE A O 1
ATOM 2060 N N . GLY A 1 253 ? 5.331 12.882 -11.059 1.00 61.22 253 GLY A N 1
ATOM 2061 C CA . GLY A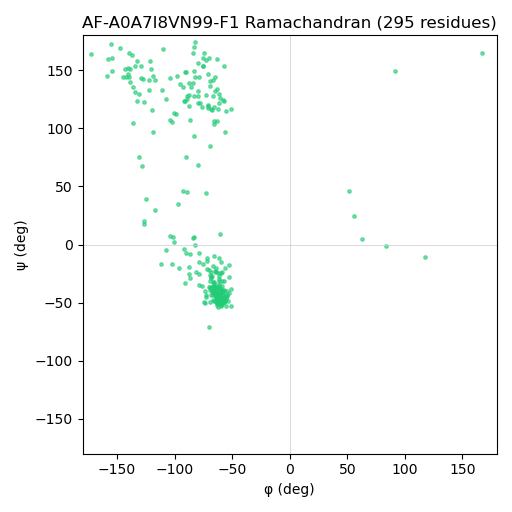 1 253 ? 5.606 12.465 -12.426 1.00 61.22 253 GLY A CA 1
ATOM 2062 C C . GLY A 1 253 ? 4.587 13.078 -13.384 1.00 61.22 253 GLY A C 1
ATOM 2063 O O . GLY A 1 253 ? 3.402 12.797 -13.295 1.00 61.22 253 GLY A O 1
ATOM 2064 N N . ARG A 1 254 ? 5.039 13.903 -14.334 1.00 66.44 254 ARG A N 1
ATOM 2065 C CA . ARG A 1 254 ? 4.194 14.475 -15.403 1.00 66.44 254 ARG A CA 1
ATOM 2066 C C . ARG A 1 254 ? 4.146 13.564 -16.633 1.00 66.44 254 ARG A C 1
ATOM 2068 O O . ARG A 1 254 ? 4.395 14.000 -17.751 1.00 66.44 254 ARG A O 1
ATOM 2075 N N . HIS A 1 255 ? 3.964 12.269 -16.414 1.00 73.62 255 HIS A N 1
ATOM 2076 C CA . HIS A 1 255 ? 3.963 11.287 -17.493 1.00 73.62 255 HIS A CA 1
ATOM 2077 C C . HIS A 1 255 ? 2.559 11.155 -18.070 1.00 73.62 255 HIS A C 1
ATOM 2079 O O . HIS A 1 255 ? 1.659 10.749 -17.348 1.00 73.62 255 HIS A O 1
ATOM 2085 N N . GLU A 1 256 ? 2.373 11.454 -19.355 1.00 82.56 256 GLU A N 1
ATOM 2086 C CA . GLU A 1 256 ? 1.122 11.106 -20.053 1.00 82.56 256 GLU A CA 1
ATOM 2087 C C . GLU A 1 256 ? 1.015 9.589 -20.244 1.00 82.56 256 GLU A C 1
ATOM 2089 O O . GLU A 1 256 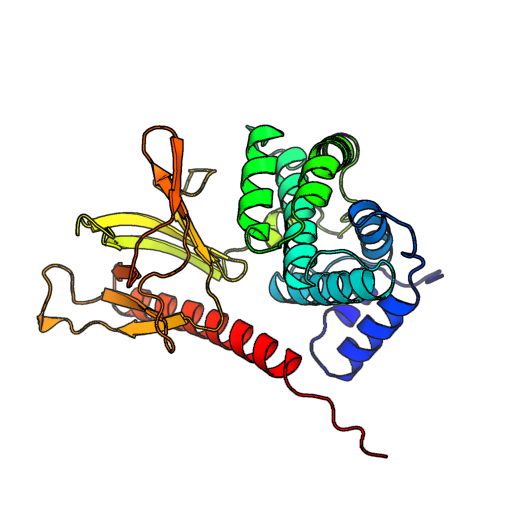? -0.048 8.997 -20.082 1.00 82.56 256 GLU A O 1
ATOM 2094 N N . VAL A 1 257 ? 2.166 8.961 -20.500 1.00 88.50 257 VAL A N 1
ATOM 2095 C CA . VAL A 1 257 ? 2.357 7.513 -20.558 1.00 88.50 257 VAL A CA 1
ATOM 2096 C C . VAL A 1 257 ? 3.672 7.123 -19.879 1.00 88.50 257 VAL A C 1
ATOM 2098 O O . VAL A 1 257 ? 4.648 7.891 -19.857 1.00 88.50 257 VAL A O 1
ATOM 2101 N N . TYR A 1 258 ? 3.717 5.912 -19.332 1.00 91.75 258 TYR A N 1
ATOM 2102 C CA . TYR A 1 258 ? 4.954 5.266 -18.901 1.00 91.75 258 TYR A CA 1
ATOM 2103 C C . TYR A 1 258 ? 5.364 4.231 -19.936 1.00 91.75 258 TYR A C 1
ATOM 2105 O O . TYR A 1 258 ? 4.781 3.157 -20.009 1.00 91.75 258 TYR A O 1
ATOM 2113 N N . LYS A 1 259 ? 6.388 4.569 -20.720 1.00 92.44 259 LYS A N 1
ATOM 2114 C CA . LYS A 1 259 ? 6.984 3.668 -21.699 1.00 92.44 259 LYS A CA 1
ATOM 2115 C C . LYS A 1 259 ? 8.142 2.888 -21.072 1.00 92.44 259 LYS A C 1
ATOM 2117 O O . LYS A 1 259 ? 9.073 3.497 -20.522 1.00 92.44 259 LYS A O 1
ATOM 2122 N N . LEU A 1 260 ? 8.053 1.563 -21.139 1.00 94.88 260 LEU A N 1
ATOM 2123 C CA . LEU A 1 260 ? 8.959 0.594 -20.526 1.00 94.88 260 LEU A CA 1
ATOM 2124 C C . LEU A 1 260 ? 9.437 -0.399 -21.587 1.00 94.88 260 LEU A C 1
ATOM 2126 O O . LEU A 1 260 ? 8.666 -0.774 -22.459 1.00 94.88 260 LEU A O 1
ATOM 2130 N N . CYS A 1 261 ? 10.697 -0.818 -21.517 1.00 93.88 261 CYS A N 1
ATOM 2131 C CA . CYS A 1 261 ? 11.270 -1.820 -22.412 1.00 93.88 261 CYS A CA 1
ATOM 2132 C C . CYS A 1 261 ? 11.904 -2.940 -21.590 1.00 93.88 261 CYS A C 1
ATOM 2134 O O . CYS A 1 261 ? 12.791 -2.685 -20.764 1.00 93.88 261 CYS A O 1
ATOM 2136 N N . ALA A 1 262 ? 11.441 -4.162 -21.839 1.00 94.69 262 ALA A N 1
ATOM 2137 C CA . ALA A 1 262 ? 11.974 -5.384 -21.254 1.00 94.69 262 ALA A CA 1
ATOM 2138 C C . ALA A 1 262 ? 13.216 -5.881 -22.018 1.00 94.69 262 ALA A C 1
ATOM 2140 O O . ALA A 1 262 ? 13.606 -5.306 -23.038 1.00 94.69 262 ALA A O 1
ATOM 2141 N N . SER A 1 263 ? 13.868 -6.929 -21.509 1.00 92.62 263 SER A N 1
ATOM 2142 C CA . SER A 1 263 ? 15.054 -7.540 -22.131 1.00 92.62 263 SER A CA 1
ATOM 2143 C C . SER A 1 263 ? 14.737 -8.514 -23.266 1.00 92.62 263 SER A C 1
ATOM 2145 O O . SER A 1 263 ? 15.596 -8.740 -24.114 1.00 92.62 263 SER A O 1
ATOM 2147 N N . SER A 1 264 ? 13.534 -9.086 -23.279 1.00 92.75 264 SER A N 1
ATOM 2148 C CA . SER A 1 264 ? 13.053 -10.030 -24.289 1.00 92.75 264 SER A CA 1
ATOM 2149 C C . SER A 1 264 ? 11.546 -9.873 -24.495 1.00 92.75 264 SER A C 1
ATOM 2151 O O . SER A 1 264 ? 10.868 -9.192 -23.722 1.00 92.75 264 SER A O 1
ATOM 2153 N N . GLU A 1 265 ? 11.029 -10.512 -25.541 1.00 92.56 265 GLU A N 1
ATOM 2154 C CA . GLU A 1 265 ? 9.594 -10.636 -25.800 1.00 92.56 265 GLU A CA 1
ATOM 2155 C C . GLU A 1 265 ? 8.872 -11.373 -24.665 1.00 92.56 265 GLU A C 1
ATOM 2157 O O . GLU A 1 265 ? 7.889 -10.860 -24.142 1.00 92.56 265 GLU A O 1
ATOM 2162 N N . GLU A 1 266 ? 9.424 -12.496 -24.205 1.00 94.62 266 GLU A N 1
ATOM 2163 C CA . GLU A 1 266 ? 8.887 -13.263 -23.073 1.00 94.62 266 GLU A CA 1
ATOM 2164 C C . GLU A 1 266 ? 8.788 -12.409 -21.799 1.00 94.62 266 GLU A C 1
ATOM 2166 O O . GLU A 1 266 ? 7.752 -12.386 -21.139 1.00 94.62 266 GLU A O 1
ATOM 2171 N N . GLU A 1 267 ? 9.840 -11.644 -21.478 1.00 95.75 267 GLU A N 1
ATOM 2172 C CA . GLU A 1 267 ? 9.824 -10.746 -20.320 1.00 95.75 267 GLU A CA 1
ATOM 2173 C C . GLU A 1 267 ? 8.814 -9.608 -20.497 1.00 95.75 267 GLU A C 1
ATOM 2175 O O . GLU A 1 267 ? 8.118 -9.261 -19.544 1.00 95.75 267 GLU A O 1
ATOM 2180 N N . ARG A 1 268 ? 8.708 -9.024 -21.700 1.00 95.06 268 ARG A N 1
ATOM 2181 C CA . ARG A 1 268 ? 7.701 -7.993 -22.005 1.00 95.06 268 ARG A CA 1
ATOM 2182 C C . ARG A 1 268 ? 6.301 -8.531 -21.726 1.00 95.06 268 ARG A C 1
ATOM 2184 O O . ARG A 1 268 ? 5.527 -7.855 -21.050 1.00 95.06 268 ARG A O 1
ATOM 2191 N N . ASP A 1 269 ? 5.997 -9.713 -22.245 1.00 95.25 269 ASP A N 1
ATOM 2192 C CA . ASP A 1 269 ? 4.664 -10.298 -22.167 1.00 95.25 269 ASP A CA 1
ATOM 2193 C C . ASP A 1 269 ? 4.312 -10.703 -20.733 1.00 95.25 269 ASP A C 1
ATOM 2195 O O . ASP A 1 269 ? 3.207 -10.402 -20.286 1.00 95.25 269 ASP A O 1
ATOM 2199 N N . ASP A 1 270 ? 5.261 -11.252 -19.965 1.00 96.38 270 ASP A N 1
ATOM 2200 C CA . ASP A 1 270 ? 5.063 -11.549 -18.538 1.00 96.38 270 ASP A CA 1
ATOM 2201 C C . ASP A 1 270 ? 4.831 -10.270 -17.708 1.00 96.38 270 ASP A C 1
ATOM 2203 O O . ASP A 1 270 ? 3.900 -10.193 -16.903 1.00 96.38 270 ASP A O 1
ATOM 2207 N N . TRP A 1 271 ? 5.622 -9.211 -17.937 1.00 97.06 271 TRP A N 1
ATOM 2208 C CA . TRP A 1 271 ? 5.392 -7.910 -17.292 1.00 97.06 271 TRP A CA 1
ATOM 2209 C C . TRP A 1 271 ? 4.016 -7.333 -17.639 1.00 97.06 271 TRP A C 1
ATOM 2211 O O . TRP A 1 271 ? 3.305 -6.857 -16.750 1.00 97.06 271 TRP A O 1
ATOM 2221 N N . MET A 1 272 ? 3.635 -7.356 -18.918 1.00 96.50 272 MET A N 1
ATOM 2222 C CA . MET A 1 272 ? 2.343 -6.849 -19.376 1.00 96.50 272 MET A CA 1
ATOM 2223 C C . MET A 1 272 ? 1.179 -7.646 -18.790 1.00 96.50 272 MET A C 1
ATOM 2225 O O . MET A 1 272 ? 0.219 -7.035 -18.322 1.00 96.50 272 MET A O 1
ATOM 2229 N N . ASP A 1 273 ? 1.260 -8.976 -18.788 1.00 96.00 273 ASP A N 1
ATOM 2230 C CA . ASP A 1 273 ? 0.224 -9.856 -18.252 1.00 96.00 273 ASP A CA 1
ATOM 2231 C C . ASP A 1 273 ? 0.008 -9.613 -16.754 1.00 96.00 273 ASP A C 1
ATOM 2233 O O . ASP A 1 273 ? -1.116 -9.329 -16.336 1.00 96.00 273 ASP A O 1
ATOM 2237 N N . LYS A 1 274 ? 1.079 -9.601 -15.951 1.00 93.38 274 LYS A N 1
ATOM 2238 C CA . LYS A 1 274 ? 0.980 -9.354 -14.503 1.00 93.38 274 LYS A CA 1
ATOM 2239 C C . LYS A 1 274 ? 0.435 -7.965 -14.177 1.00 93.38 274 LYS A C 1
ATOM 2241 O O . LYS A 1 274 ? -0.494 -7.834 -13.382 1.00 93.38 274 LYS A O 1
ATOM 2246 N N . ILE A 1 275 ? 0.942 -6.920 -14.839 1.00 94.81 275 ILE A N 1
ATOM 2247 C CA . ILE A 1 275 ? 0.435 -5.550 -14.649 1.00 94.81 275 ILE A CA 1
ATOM 2248 C C . ILE A 1 275 ? -1.039 -5.455 -15.073 1.00 94.81 275 ILE A C 1
ATOM 2250 O O . ILE A 1 275 ? -1.844 -4.839 -14.374 1.00 94.81 275 ILE A O 1
ATOM 2254 N N . SER A 1 276 ? -1.412 -6.071 -16.199 1.00 92.69 276 SER A N 1
ATOM 2255 C CA . SER A 1 276 ? -2.795 -6.101 -16.687 1.00 92.69 276 SER A CA 1
ATOM 2256 C C . SER A 1 276 ? -3.725 -6.807 -15.700 1.00 92.69 276 SER A C 1
ATOM 2258 O O . SER A 1 276 ? -4.786 -6.271 -15.382 1.00 92.69 276 SER A O 1
ATOM 2260 N N . LYS A 1 277 ? -3.318 -7.966 -15.167 1.00 87.06 277 LYS A N 1
ATOM 2261 C CA . LYS A 1 277 ? -4.072 -8.729 -14.163 1.00 87.06 277 LYS A CA 1
ATOM 2262 C C . LYS A 1 277 ? -4.340 -7.902 -12.910 1.00 87.06 277 LYS A C 1
ATOM 2264 O O . LYS A 1 277 ? -5.495 -7.799 -12.508 1.00 87.06 277 LYS A O 1
ATOM 2269 N N . ILE A 1 278 ? -3.322 -7.244 -12.356 1.00 83.06 278 ILE A N 1
ATOM 2270 C CA . ILE A 1 278 ? -3.479 -6.351 -11.198 1.00 83.06 278 ILE A CA 1
ATOM 2271 C C . ILE A 1 278 ? -4.464 -5.217 -11.501 1.00 83.06 278 ILE A C 1
ATOM 2273 O O . ILE A 1 278 ? -5.405 -4.998 -10.744 1.00 83.06 278 ILE A O 1
ATOM 2277 N N . ILE A 1 279 ? -4.306 -4.522 -12.634 1.00 85.00 279 ILE A N 1
ATOM 2278 C CA . ILE A 1 279 ? -5.213 -3.431 -13.032 1.00 85.00 279 ILE A CA 1
ATOM 2279 C C . ILE A 1 279 ? -6.660 -3.936 -13.168 1.00 85.00 279 ILE A C 1
ATOM 2281 O O . ILE A 1 279 ? -7.604 -3.243 -12.786 1.00 85.00 279 ILE A O 1
ATOM 2285 N N . GLN A 1 280 ? -6.855 -5.134 -13.727 1.00 79.50 280 GLN A N 1
ATOM 2286 C CA . GLN A 1 280 ? -8.177 -5.746 -13.861 1.00 79.50 280 GLN A CA 1
ATOM 2287 C C . GLN A 1 280 ? -8.787 -6.117 -12.508 1.00 79.50 280 GLN A C 1
ATOM 2289 O O . GLN A 1 280 ? -9.993 -5.943 -12.344 1.00 79.50 280 GLN A O 1
ATOM 2294 N N . LEU A 1 281 ? -7.985 -6.609 -11.560 1.00 69.69 281 LEU A N 1
ATOM 2295 C CA . LEU A 1 281 ? -8.430 -6.899 -10.196 1.00 69.69 281 LEU A CA 1
ATOM 2296 C C . LEU A 1 281 ? -8.905 -5.618 -9.504 1.00 69.69 281 LEU A C 1
ATOM 2298 O O . LEU A 1 281 ? -10.078 -5.531 -9.155 1.00 69.69 281 LEU A O 1
ATOM 2302 N N . VAL A 1 282 ? -8.067 -4.574 -9.485 1.00 63.88 282 VAL A N 1
ATOM 2303 C CA . VAL A 1 282 ? -8.418 -3.256 -8.922 1.00 63.88 282 VAL A CA 1
ATOM 2304 C C . VAL A 1 282 ? -9.702 -2.700 -9.552 1.00 63.88 282 VAL A C 1
ATOM 2306 O O . VAL A 1 282 ? -10.559 -2.142 -8.869 1.00 63.88 282 VAL A O 1
ATOM 2309 N N . ARG A 1 283 ? -9.886 -2.880 -10.867 1.00 68.50 283 ARG A N 1
ATOM 2310 C CA . ARG A 1 283 ? -11.109 -2.456 -11.563 1.00 68.50 283 ARG A CA 1
ATOM 2311 C C . ARG A 1 283 ? -12.342 -3.265 -11.155 1.00 68.50 283 ARG A C 1
ATOM 2313 O O . ARG A 1 283 ? -13.419 -2.684 -11.039 1.00 68.50 283 ARG A O 1
ATOM 2320 N N . LYS A 1 284 ? -12.220 -4.584 -10.980 1.00 61.34 284 LYS A N 1
ATOM 2321 C CA . LYS A 1 284 ? -13.330 -5.437 -10.524 1.00 61.34 284 LYS A CA 1
ATOM 2322 C C . LYS A 1 284 ? -13.770 -5.047 -9.118 1.00 61.34 284 LYS A C 1
ATOM 2324 O O . LYS A 1 284 ? -14.970 -4.893 -8.902 1.00 61.34 284 LYS A O 1
ATOM 2329 N N . ASP A 1 285 ? -12.816 -4.817 -8.223 1.00 47.53 285 ASP A N 1
ATOM 2330 C CA . ASP A 1 285 ? -13.090 -4.398 -6.848 1.00 47.53 285 ASP A CA 1
ATOM 2331 C C . ASP A 1 285 ? -13.809 -3.040 -6.839 1.00 47.53 285 ASP A C 1
ATOM 2333 O O . ASP A 1 285 ? -14.891 -2.914 -6.261 1.00 47.53 285 ASP A O 1
ATOM 2337 N N . PHE A 1 286 ? -13.322 -2.076 -7.629 1.00 41.94 286 PHE A N 1
ATOM 2338 C CA . PHE A 1 286 ? -13.963 -0.769 -7.802 1.00 41.94 286 PHE A CA 1
ATOM 2339 C C . PHE A 1 286 ? -15.400 -0.855 -8.347 1.00 41.94 286 PHE A C 1
ATOM 2341 O O . PHE A 1 286 ? -16.304 -0.207 -7.822 1.00 41.94 286 PHE A O 1
ATOM 2348 N N . ILE A 1 287 ? -15.646 -1.663 -9.387 1.00 43.72 287 ILE A N 1
ATOM 2349 C CA . ILE A 1 287 ? -16.996 -1.840 -9.952 1.00 43.72 287 ILE A CA 1
ATOM 2350 C C . ILE A 1 287 ? -17.922 -2.496 -8.924 1.00 43.72 287 ILE A C 1
ATOM 2352 O O . ILE A 1 287 ? -19.054 -2.046 -8.755 1.00 43.72 287 ILE A O 1
ATOM 2356 N N . SER A 1 288 ? -17.437 -3.516 -8.210 1.00 39.09 288 SER A N 1
ATOM 2357 C CA . SER A 1 288 ? -18.220 -4.209 -7.185 1.00 39.09 288 SER A CA 1
ATOM 2358 C C . SER A 1 288 ? -18.647 -3.277 -6.046 1.00 39.09 288 SER A C 1
ATOM 2360 O O . SER A 1 288 ? -19.769 -3.394 -5.555 1.00 39.09 288 SER A O 1
ATOM 2362 N N . ALA A 1 289 ? -17.806 -2.298 -5.694 1.00 34.50 289 ALA A N 1
ATOM 2363 C CA . ALA A 1 289 ? -18.104 -1.281 -4.692 1.00 34.50 289 ALA A CA 1
ATOM 2364 C C . ALA A 1 289 ? -19.148 -0.241 -5.152 1.00 34.50 289 ALA A C 1
ATOM 2366 O O . ALA A 1 289 ? -19.772 0.400 -4.307 1.00 34.50 289 ALA A O 1
ATOM 2367 N N . LEU A 1 290 ? -19.354 -0.073 -6.466 1.00 33.81 290 LEU A N 1
ATOM 2368 C CA . LEU A 1 290 ? -20.281 0.909 -7.046 1.00 33.81 290 LEU A CA 1
ATOM 2369 C C . LEU A 1 290 ? -21.665 0.345 -7.394 1.00 33.81 290 LEU A C 1
ATOM 2371 O O . LEU A 1 290 ? -22.610 1.120 -7.540 1.00 33.81 290 LEU A O 1
ATOM 2375 N N . THR A 1 291 ? -21.814 -0.972 -7.543 1.00 34.56 291 THR A N 1
ATOM 2376 C CA . THR A 1 291 ? -23.123 -1.609 -7.760 1.00 34.56 291 THR A CA 1
ATOM 2377 C C . THR A 1 291 ? -23.923 -1.678 -6.453 1.00 34.56 291 THR A C 1
ATOM 2379 O O . THR A 1 291 ? -23.488 -2.361 -5.523 1.00 34.56 291 THR A O 1
ATOM 2382 N N . PRO A 1 292 ? -25.108 -1.039 -6.356 1.00 35.53 292 PRO A N 1
ATOM 2383 C CA . PRO A 1 292 ? -26.015 -1.257 -5.234 1.00 35.53 292 PRO A CA 1
ATOM 2384 C C . PRO A 1 292 ? -26.428 -2.730 -5.217 1.00 35.53 292 PRO A C 1
ATOM 2386 O O . PRO A 1 292 ? -26.860 -3.255 -6.245 1.00 35.53 292 PRO A O 1
ATOM 2389 N N . GLN A 1 293 ? -26.316 -3.401 -4.070 1.00 42.06 293 GLN A N 1
ATOM 2390 C CA . GLN A 1 293 ? -26.955 -4.703 -3.910 1.00 42.06 293 GLN A CA 1
ATOM 2391 C C . GLN A 1 293 ? -28.466 -4.477 -3.953 1.00 42.06 293 GLN A C 1
ATOM 2393 O O . GLN A 1 293 ? -29.046 -3.946 -3.010 1.00 42.06 293 GLN A O 1
ATOM 2398 N N . THR A 1 294 ? -29.100 -4.815 -5.074 1.00 38.47 294 THR A N 1
ATOM 2399 C CA . THR A 1 294 ? -30.554 -4.941 -5.131 1.00 38.47 294 THR A CA 1
ATOM 2400 C C . THR A 1 294 ? -30.944 -6.078 -4.197 1.00 38.47 294 THR A C 1
ATOM 2402 O O . THR A 1 294 ? -30.683 -7.242 -4.503 1.00 38.47 294 THR A O 1
ATOM 2405 N N . GLU A 1 295 ? -31.511 -5.723 -3.045 1.00 38.03 295 GLU A N 1
ATOM 2406 C CA . GLU A 1 295 ? -32.170 -6.652 -2.134 1.00 38.03 295 GLU A CA 1
ATOM 2407 C C . GLU A 1 295 ? -33.248 -7.410 -2.915 1.00 38.03 295 GLU A C 1
ATOM 2409 O O . GLU A 1 295 ? -34.208 -6.823 -3.417 1.00 38.03 295 GLU A O 1
ATOM 2414 N N . VAL A 1 296 ? -33.059 -8.720 -3.064 1.00 40.69 296 VAL A N 1
ATOM 2415 C CA . VAL A 1 296 ? -34.133 -9.619 -3.478 1.00 40.69 296 VAL A CA 1
ATOM 2416 C C . VAL A 1 296 ? -34.852 -10.014 -2.193 1.00 40.69 296 VAL A C 1
ATOM 2418 O O . VAL A 1 296 ? -34.282 -10.721 -1.361 1.00 40.69 296 VAL A O 1
ATOM 2421 N N . HIS A 1 297 ? -36.052 -9.456 -2.020 1.00 42.44 297 HIS A N 1
ATOM 2422 C CA . HIS A 1 297 ? -37.035 -9.862 -1.015 1.00 42.44 297 HIS A CA 1
ATOM 2423 C C . HIS A 1 297 ? -37.499 -11.307 -1.219 1.00 42.44 297 HIS A C 1
ATOM 2425 O O . HIS A 1 297 ? -37.604 -11.732 -2.394 1.00 42.44 297 HIS A O 1
#